Protein AF-A0A7Z3CA97-F1 (afdb_monomer)

Structure (mmCIF, N/CA/C/O backbone):
data_AF-A0A7Z3CA97-F1
#
_entry.id   AF-A0A7Z3CA97-F1
#
loop_
_atom_site.group_PDB
_atom_site.id
_atom_site.type_symbol
_atom_site.label_atom_id
_atom_site.label_alt_id
_atom_site.label_comp_id
_atom_site.label_asym_id
_atom_site.label_entity_id
_atom_site.label_seq_id
_atom_site.pdbx_PDB_ins_code
_atom_site.Cartn_x
_atom_site.Cartn_y
_atom_site.Cartn_z
_atom_site.occupancy
_atom_site.B_iso_or_equiv
_atom_site.auth_seq_id
_atom_site.auth_comp_id
_atom_site.auth_asym_id
_atom_site.auth_atom_id
_atom_site.pdbx_PDB_model_num
ATOM 1 N N . MET A 1 1 ? -41.598 -101.168 12.557 1.00 36.34 1 MET A N 1
ATOM 2 C CA . MET A 1 1 ? -41.282 -101.176 14.001 1.00 36.34 1 MET A CA 1
ATOM 3 C C . MET A 1 1 ? -41.550 -99.768 14.527 1.00 36.34 1 MET A C 1
ATOM 5 O O . MET A 1 1 ? -41.174 -98.817 13.862 1.00 36.34 1 MET A O 1
ATOM 9 N N . TYR A 1 2 ? -42.323 -99.670 15.605 1.00 31.28 2 TYR A N 1
ATOM 10 C CA . TYR A 1 2 ? -42.942 -98.473 16.202 1.00 31.28 2 TYR A CA 1
ATOM 11 C C . TYR A 1 2 ? -41.956 -97.391 16.703 1.00 31.28 2 TYR A C 1
ATOM 13 O O . TYR A 1 2 ? -41.008 -97.765 17.390 1.00 31.28 2 TYR A O 1
ATOM 21 N N . LYS A 1 3 ? -42.250 -96.094 16.463 1.00 34.25 3 LYS A N 1
ATOM 22 C CA . LYS A 1 3 ? -42.501 -95.008 17.462 1.00 34.25 3 LYS A CA 1
ATOM 23 C C . LYS A 1 3 ? -42.370 -93.584 16.863 1.00 34.25 3 LYS A C 1
ATOM 25 O O . LYS A 1 3 ? -41.306 -93.243 16.366 1.00 34.25 3 LYS A O 1
ATOM 30 N N . ASP A 1 4 ? -43.477 -92.822 16.905 1.00 37.41 4 ASP A N 1
ATOM 31 C CA . ASP A 1 4 ? -43.699 -91.502 17.560 1.00 37.41 4 ASP A CA 1
ATOM 32 C C . ASP A 1 4 ? -42.547 -90.461 17.616 1.00 37.41 4 ASP A C 1
ATOM 34 O O . ASP A 1 4 ? -41.424 -90.833 17.919 1.00 37.41 4 ASP A O 1
ATOM 38 N N . ILE A 1 5 ? -42.694 -89.124 17.550 1.00 39.66 5 ILE A N 1
ATOM 39 C CA . ILE A 1 5 ? -43.714 -88.110 17.183 1.00 39.66 5 ILE A CA 1
ATOM 40 C C . ILE A 1 5 ? -43.055 -86.725 17.499 1.00 39.66 5 ILE A C 1
ATOM 42 O O . ILE A 1 5 ? -42.377 -86.607 18.514 1.00 39.66 5 ILE A O 1
ATOM 46 N N . GLN A 1 6 ? -43.325 -85.699 16.670 1.00 35.97 6 GLN A N 1
ATOM 47 C CA . GLN A 1 6 ? -43.455 -84.240 16.961 1.00 35.97 6 GLN A CA 1
ATOM 48 C C . GLN A 1 6 ? -42.278 -83.228 17.109 1.00 35.97 6 GLN A C 1
ATOM 50 O O . GLN A 1 6 ? -41.386 -83.400 17.929 1.00 35.97 6 GLN A O 1
ATOM 55 N N . LEU A 1 7 ? -42.493 -82.095 16.386 1.00 33.06 7 LEU A N 1
ATOM 56 C CA . LEU A 1 7 ? -42.258 -80.639 16.649 1.00 33.06 7 LEU A CA 1
ATOM 57 C C . LEU A 1 7 ? -40.828 -80.152 17.004 1.00 33.06 7 LEU A C 1
ATOM 59 O O . LEU A 1 7 ? -40.136 -80.790 17.773 1.00 33.06 7 LEU A O 1
ATOM 63 N N . SER A 1 8 ? -40.282 -79.002 16.576 1.00 31.45 8 SER A N 1
ATOM 64 C CA . SER A 1 8 ? -40.743 -77.780 15.887 1.00 31.45 8 SER A CA 1
ATOM 65 C C . SER A 1 8 ? -39.510 -76.910 15.509 1.00 31.45 8 SER A C 1
ATOM 67 O O . SER A 1 8 ? -38.634 -76.758 16.351 1.00 31.45 8 SER A O 1
ATOM 69 N N . VAL A 1 9 ? -39.455 -76.392 14.264 1.00 38.00 9 VAL A N 1
ATOM 70 C CA . VAL A 1 9 ? -39.160 -75.007 13.751 1.00 38.00 9 VAL A CA 1
ATOM 71 C C . VAL A 1 9 ? -38.355 -74.030 14.667 1.00 38.00 9 VAL A C 1
ATOM 73 O O . VAL A 1 9 ? -38.630 -74.063 15.862 1.00 38.00 9 VAL A O 1
ATOM 76 N N . PRO A 1 10 ? -37.505 -73.059 14.195 1.00 46.19 10 PRO A N 1
ATOM 77 C CA . PRO A 1 10 ? -37.405 -72.463 12.839 1.00 46.19 10 PRO A CA 1
ATOM 78 C C . PRO A 1 10 ? -36.001 -72.112 12.256 1.00 46.19 10 PRO A C 1
ATOM 80 O O . PRO A 1 10 ? -35.008 -72.037 12.963 1.00 46.19 10 PRO A O 1
ATOM 83 N N . GLN A 1 11 ? -36.032 -71.807 10.942 1.00 40.06 11 GLN A N 1
ATOM 84 C CA . GLN A 1 11 ? -35.487 -70.636 10.197 1.00 40.06 11 GLN A CA 1
ATOM 85 C C . GLN A 1 11 ? -34.063 -70.109 10.477 1.00 40.06 11 GLN A C 1
ATOM 87 O O . GLN A 1 11 ? -33.634 -69.967 11.605 1.00 40.06 11 GLN A O 1
ATOM 92 N N . SER A 1 12 ? -33.305 -69.631 9.491 1.00 39.81 12 SER A N 1
ATOM 93 C CA . SER A 1 12 ? -33.552 -69.449 8.057 1.00 39.81 12 SER A CA 1
ATOM 94 C C . SER A 1 12 ? -32.236 -69.134 7.357 1.00 39.81 12 SER A C 1
ATOM 96 O O . SER A 1 12 ? -31.353 -68.486 7.909 1.00 39.81 12 SER A O 1
ATOM 98 N N . CYS A 1 13 ? -32.200 -69.590 6.110 1.00 37.75 13 CYS A N 1
ATOM 99 C CA . CYS A 1 13 ? -31.233 -69.388 5.048 1.00 37.75 13 CYS A CA 1
ATOM 100 C C . CYS A 1 13 ? -30.528 -68.024 4.996 1.00 37.75 13 CYS A C 1
ATOM 102 O O . CYS A 1 13 ? -31.154 -66.967 4.979 1.00 37.75 13 CYS A O 1
ATOM 104 N N . PHE A 1 14 ? -29.211 -68.110 4.813 1.00 40.84 14 PHE A N 1
ATOM 105 C CA . PHE A 1 14 ? -28.361 -67.085 4.226 1.00 40.84 14 PHE A CA 1
ATOM 106 C C . PHE A 1 14 ? -28.814 -66.773 2.793 1.00 40.84 14 PHE A C 1
ATOM 108 O O . PHE A 1 14 ? -28.768 -67.638 1.919 1.00 40.84 14 PHE A O 1
ATOM 115 N N . THR A 1 15 ? -29.174 -65.519 2.537 1.00 41.62 15 THR A N 1
ATOM 116 C CA . THR A 1 15 ? -29.259 -64.945 1.189 1.00 41.62 15 THR A CA 1
ATOM 117 C C . THR A 1 15 ? -28.485 -63.639 1.142 1.00 41.62 15 THR A C 1
ATOM 119 O O . THR A 1 15 ? -28.477 -62.855 2.087 1.00 41.62 15 THR A O 1
ATOM 122 N N . TRP A 1 16 ? -27.796 -63.470 0.022 1.00 38.88 16 TRP A N 1
ATOM 123 C CA . TRP A 1 16 ? -26.820 -62.440 -0.280 1.00 38.88 16 TRP A CA 1
ATOM 124 C C . TRP A 1 16 ? -27.457 -61.047 -0.329 1.00 38.88 16 TRP A C 1
ATOM 126 O O . TRP A 1 16 ? -28.501 -60.870 -0.953 1.00 38.88 16 TRP A O 1
ATOM 136 N N . VAL A 1 17 ? -26.803 -60.054 0.278 1.00 41.28 17 VAL A N 1
ATOM 137 C CA . VAL A 1 17 ? -27.188 -58.642 0.166 1.00 41.28 17 VAL A CA 1
ATOM 138 C C . VAL A 1 17 ? -26.254 -57.959 -0.827 1.00 41.28 17 VAL A C 1
ATOM 140 O O . VAL A 1 17 ? -25.050 -57.845 -0.603 1.00 41.28 17 VAL A O 1
ATOM 143 N N . PHE A 1 18 ? -26.846 -57.546 -1.946 1.00 41.97 18 PHE A N 1
ATOM 144 C CA . PHE A 1 18 ? -26.267 -56.659 -2.945 1.00 41.97 18 PHE A CA 1
ATOM 145 C C . PHE A 1 18 ? -26.045 -55.248 -2.379 1.00 41.97 18 PHE A C 1
ATOM 147 O O . PHE A 1 18 ? -26.740 -54.795 -1.472 1.00 41.97 18 PHE A O 1
ATOM 154 N N . ALA A 1 19 ? -25.044 -54.585 -2.950 1.00 42.09 19 ALA A N 1
ATOM 155 C CA . ALA A 1 19 ? -24.451 -53.323 -2.542 1.00 42.09 19 ALA A CA 1
ATOM 156 C C . ALA A 1 19 ? -25.448 -52.180 -2.267 1.00 42.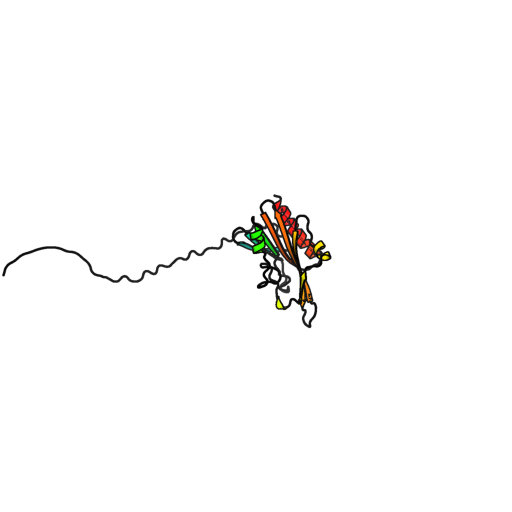09 19 ALA A C 1
ATOM 158 O O . ALA A 1 19 ? -26.223 -51.782 -3.133 1.00 42.09 19 ALA A O 1
ATOM 159 N N . PHE A 1 20 ? -25.321 -51.577 -1.083 1.00 39.50 20 PHE A N 1
ATOM 160 C CA . PHE A 1 20 ? -25.780 -50.218 -0.812 1.00 39.50 20 PHE A CA 1
ATOM 161 C C . PHE A 1 20 ? -24.679 -49.240 -1.245 1.00 39.50 20 PHE A C 1
ATOM 163 O O . PHE A 1 20 ? -23.667 -49.091 -0.563 1.00 39.50 20 PHE A O 1
ATOM 170 N N . CYS A 1 21 ? -24.873 -48.550 -2.370 1.00 40.22 21 CYS A N 1
ATOM 171 C CA . CYS A 1 21 ? -24.157 -47.307 -2.647 1.00 40.22 21 CYS A CA 1
ATOM 172 C C . CYS A 1 21 ? -24.710 -46.221 -1.718 1.00 40.22 21 CYS A C 1
ATOM 174 O O . CYS A 1 21 ? -25.664 -45.523 -2.058 1.00 40.22 21 CYS A O 1
ATOM 176 N N . THR A 1 22 ? -24.121 -46.071 -0.534 1.00 49.41 22 THR A N 1
ATOM 177 C CA . THR A 1 22 ? -24.267 -44.844 0.249 1.00 49.41 22 THR A CA 1
ATOM 178 C C . THR A 1 22 ? -23.538 -43.735 -0.497 1.00 49.41 22 THR A C 1
ATOM 180 O O . THR A 1 22 ? -22.316 -43.616 -0.414 1.00 49.41 22 THR A O 1
ATOM 183 N N . ALA A 1 23 ? -24.288 -42.943 -1.262 1.00 43.41 23 ALA A N 1
ATOM 184 C CA . ALA A 1 23 ? -23.837 -41.637 -1.705 1.00 43.41 23 ALA A CA 1
ATOM 185 C C . ALA A 1 23 ? -23.571 -40.800 -0.446 1.00 43.41 23 ALA A C 1
ATOM 187 O O . ALA A 1 23 ? -24.495 -40.307 0.200 1.00 43.41 23 ALA A O 1
ATOM 188 N N . LEU A 1 24 ? -22.298 -40.709 -0.061 1.00 42.59 24 LEU A N 1
ATOM 189 C CA . LEU A 1 24 ? -21.815 -39.700 0.867 1.00 42.59 24 LEU A CA 1
ATOM 190 C C . LEU A 1 24 ? -22.038 -38.354 0.179 1.00 42.59 24 LEU A C 1
ATOM 192 O O . LEU A 1 24 ? -21.249 -37.927 -0.661 1.00 42.59 24 LEU A O 1
ATOM 196 N N . LEU A 1 25 ? -23.169 -37.727 0.492 1.00 42.75 25 LEU A N 1
ATOM 197 C CA . LEU A 1 25 ? -23.396 -36.313 0.251 1.00 42.75 25 LEU A CA 1
ATOM 198 C C . LEU A 1 25 ? -22.383 -35.567 1.116 1.00 42.75 25 LEU A C 1
ATOM 200 O O . LEU A 1 25 ? -22.629 -35.290 2.289 1.00 42.75 25 LEU A O 1
ATOM 204 N N . SER A 1 26 ? -21.206 -35.311 0.550 1.00 43.78 26 SER A N 1
ATOM 205 C CA . SER A 1 26 ? -20.277 -34.329 1.088 1.00 43.78 26 SER A CA 1
ATOM 206 C C . SER A 1 26 ? -21.063 -33.031 1.265 1.00 43.78 26 SER A C 1
ATOM 208 O O . SER A 1 26 ? -21.639 -32.559 0.279 1.00 43.78 26 SER A O 1
ATOM 210 N N . PRO A 1 27 ? -21.133 -32.441 2.469 1.00 41.84 27 PRO A N 1
ATOM 211 C CA . PRO A 1 27 ? -21.610 -31.080 2.572 1.00 41.84 27 PRO A CA 1
ATOM 212 C C . PRO A 1 27 ? -20.637 -30.239 1.751 1.00 41.84 27 PRO A C 1
ATOM 214 O O . PRO A 1 27 ? -19.458 -30.116 2.086 1.00 41.84 27 PRO A O 1
ATOM 217 N N . THR A 1 28 ? -21.112 -29.709 0.629 1.00 41.00 28 THR A N 1
ATOM 218 C CA . THR A 1 28 ? -20.481 -28.562 -0.004 1.00 41.00 28 THR A CA 1
ATOM 219 C C . THR A 1 28 ? -20.507 -27.473 1.053 1.00 41.00 28 THR A C 1
ATOM 221 O O . THR A 1 28 ? -21.557 -26.889 1.323 1.00 41.00 28 THR A O 1
ATOM 224 N N . VAL A 1 29 ? -19.372 -27.270 1.721 1.00 40.59 29 VAL A N 1
ATOM 225 C CA . VAL A 1 29 ? -19.117 -26.062 2.494 1.00 40.59 29 VAL A CA 1
ATOM 226 C C . VAL A 1 29 ? -19.176 -24.943 1.468 1.00 40.59 29 VAL A C 1
ATOM 228 O O . VAL A 1 29 ? -18.211 -24.683 0.755 1.00 40.59 29 VAL A O 1
ATOM 231 N N . PHE A 1 30 ? -20.361 -24.360 1.306 1.00 37.94 30 PHE A N 1
ATOM 232 C CA . PHE A 1 30 ? -20.494 -23.077 0.652 1.00 37.94 30 PHE A CA 1
ATOM 233 C C . PHE A 1 30 ? -19.698 -22.120 1.527 1.00 37.94 30 PHE A C 1
ATOM 235 O O . PHE A 1 30 ? -20.088 -21.848 2.662 1.00 37.94 30 PHE A O 1
ATOM 242 N N . ALA A 1 31 ? -18.537 -21.688 1.029 1.00 41.62 31 ALA A N 1
ATOM 243 C CA . ALA A 1 31 ? -17.892 -20.497 1.543 1.00 41.62 31 ALA A CA 1
ATOM 244 C C . ALA A 1 31 ? -18.964 -19.407 1.494 1.00 41.62 31 ALA A C 1
ATOM 246 O O . ALA A 1 31 ? -19.464 -19.073 0.420 1.00 41.62 31 ALA A O 1
ATOM 247 N N . GLN A 1 32 ? -19.424 -18.982 2.668 1.00 39.72 32 GLN A N 1
ATOM 248 C CA . GLN A 1 32 ? -20.413 -17.930 2.781 1.00 39.72 32 GLN A CA 1
ATOM 249 C C . GLN A 1 32 ? -19.759 -16.687 2.192 1.00 39.72 32 GLN A C 1
ATOM 251 O O . GLN A 1 32 ? -18.768 -16.200 2.730 1.00 39.72 32 GLN A O 1
ATOM 256 N N . GLU A 1 33 ? -20.262 -16.256 1.039 1.00 42.97 33 GLU A N 1
ATOM 257 C CA . GLU A 1 33 ? -19.846 -15.033 0.369 1.00 42.97 33 GLU A CA 1
ATOM 258 C C . GLU A 1 33 ? -20.189 -13.889 1.329 1.00 42.97 33 GLU A C 1
ATOM 260 O O . GLU A 1 33 ? -21.335 -13.457 1.444 1.00 42.97 33 GLU A O 1
ATOM 265 N N . SER A 1 34 ? -19.222 -13.505 2.158 1.00 50.66 34 SER A N 1
ATOM 266 C CA . SER A 1 34 ? -19.383 -12.397 3.079 1.00 50.66 34 SER A CA 1
ATOM 267 C C . SER A 1 34 ? -19.380 -11.123 2.255 1.00 50.66 34 SER A C 1
ATOM 269 O O . SER A 1 34 ? -18.410 -10.818 1.566 1.00 50.66 34 SER A O 1
ATOM 271 N N . THR A 1 35 ? -20.476 -10.381 2.301 1.00 53.72 35 THR A N 1
ATOM 272 C CA . THR A 1 35 ? -20.538 -9.026 1.766 1.00 53.72 35 THR A CA 1
ATOM 273 C C . THR A 1 35 ? -19.805 -8.105 2.734 1.00 53.72 35 THR A C 1
ATOM 275 O O . THR A 1 35 ? -20.394 -7.668 3.719 1.00 53.72 35 THR A O 1
ATOM 278 N N . CYS A 1 36 ? -18.520 -7.834 2.487 1.00 61.56 36 CYS A N 1
ATOM 279 C CA . CYS A 1 36 ? -17.844 -6.712 3.137 1.00 61.56 36 CYS A CA 1
ATOM 280 C C . CYS A 1 36 ? -18.545 -5.430 2.670 1.00 61.56 36 CYS A C 1
ATOM 282 O O . CYS A 1 36 ? -18.507 -5.103 1.479 1.00 61.56 36 CYS A O 1
ATOM 284 N N . GLU A 1 37 ? -19.184 -4.698 3.579 1.00 59.81 37 GLU A N 1
ATOM 285 C CA . GLU A 1 37 ? -19.715 -3.372 3.271 1.00 59.81 37 GLU A CA 1
ATOM 286 C C . GLU A 1 37 ? -18.556 -2.368 3.215 1.00 59.81 37 GLU A C 1
ATOM 288 O O . GLU A 1 37 ? -18.165 -1.752 4.203 1.00 59.81 37 GLU A O 1
ATOM 293 N N . PHE A 1 38 ? -17.974 -2.205 2.028 1.00 66.25 38 PHE A N 1
ATOM 294 C CA . PHE A 1 38 ? -17.158 -1.041 1.697 1.00 66.25 38 PHE A CA 1
ATOM 295 C C . PHE A 1 38 ? -17.897 -0.259 0.618 1.00 66.25 38 PHE A C 1
ATOM 297 O O . PHE A 1 38 ? -17.689 -0.459 -0.576 1.00 66.25 38 PHE A O 1
ATOM 304 N N . HIS A 1 39 ? -18.845 0.572 1.051 1.00 56.88 39 HIS A N 1
ATOM 305 C CA . HIS A 1 39 ? -19.680 1.376 0.154 1.00 56.88 39 HIS A CA 1
ATOM 306 C C . HIS A 1 39 ? -18.978 2.638 -0.345 1.00 56.88 39 HIS A C 1
ATOM 308 O O . HIS A 1 39 ? -19.383 3.208 -1.356 1.00 56.88 39 HIS A O 1
ATOM 314 N N . ASP A 1 40 ? -17.883 3.018 0.308 1.00 56.38 40 ASP A N 1
ATOM 315 C CA . ASP A 1 40 ? -17.160 4.262 0.060 1.00 56.38 40 ASP A CA 1
ATOM 316 C C . ASP A 1 40 ? -15.981 4.049 -0.884 1.00 56.38 40 ASP A C 1
ATOM 318 O O . ASP A 1 40 ? -14.826 4.431 -0.683 1.00 56.38 40 ASP A O 1
ATOM 322 N N . VAL A 1 41 ? -16.313 3.352 -1.958 1.00 56.66 41 VAL A N 1
ATOM 323 C CA . VAL A 1 41 ? -15.408 3.099 -3.048 1.00 56.66 41 VAL A CA 1
ATOM 324 C C . VAL A 1 41 ? -15.121 4.439 -3.720 1.00 56.66 41 VAL A C 1
ATOM 326 O O . VAL A 1 41 ? -15.969 4.966 -4.443 1.00 56.66 41 VAL A O 1
ATOM 329 N N . GLN A 1 42 ? -13.927 4.995 -3.489 1.00 60.25 42 GLN A N 1
ATOM 330 C CA . GLN A 1 42 ? -13.399 6.072 -4.326 1.00 60.25 42 GLN A CA 1
ATOM 331 C C . GLN A 1 42 ? -13.676 5.741 -5.794 1.00 60.25 42 GLN A C 1
ATOM 333 O O . GLN A 1 42 ? -13.550 4.586 -6.202 1.00 60.25 42 GLN A O 1
ATOM 338 N N . SER A 1 43 ? -14.015 6.744 -6.606 1.00 62.56 43 SER A N 1
ATOM 339 C CA . SER A 1 43 ? -14.363 6.572 -8.028 1.00 62.56 43 SER A CA 1
ATOM 340 C C . SER A 1 43 ? -13.303 5.830 -8.863 1.00 62.56 43 SER A C 1
ATOM 342 O O . SER A 1 43 ? -13.572 5.448 -10.001 1.00 62.56 43 SER A O 1
ATOM 344 N N . THR A 1 44 ? -12.116 5.618 -8.297 1.00 78.00 44 THR A N 1
ATOM 345 C CA . THR A 1 44 ? -10.924 5.009 -8.880 1.00 78.00 44 THR A CA 1
ATOM 346 C C . THR A 1 44 ? -10.626 3.581 -8.422 1.00 78.00 44 THR A C 1
ATOM 348 O O . THR A 1 44 ? -9.774 2.966 -9.048 1.00 78.00 44 THR A O 1
ATOM 351 N N . LEU A 1 45 ? -11.264 3.040 -7.379 1.00 85.44 45 LEU A N 1
ATOM 352 C CA . LEU A 1 45 ? -11.036 1.669 -6.884 1.00 85.44 45 LEU A CA 1
ATOM 353 C C . LEU A 1 45 ? -12.323 0.853 -6.967 1.00 85.44 45 LEU A C 1
ATOM 355 O O . LEU A 1 45 ? -13.385 1.433 -7.094 1.00 85.44 45 LEU A O 1
ATOM 359 N N . GLU A 1 46 ? -12.283 -0.471 -6.914 1.00 86.06 46 GLU A N 1
ATOM 360 C CA . GLU A 1 46 ? -13.453 -1.342 -6.808 1.00 86.06 46 GLU A CA 1
ATOM 361 C C . GLU A 1 46 ? -13.170 -2.562 -5.950 1.00 86.06 46 GLU A C 1
ATOM 363 O O . GLU A 1 46 ? -12.070 -3.107 -5.983 1.00 86.06 46 GLU A O 1
ATOM 368 N N . VAL A 1 47 ? -14.168 -2.997 -5.180 1.00 88.06 47 VAL A N 1
ATOM 369 C CA . VAL A 1 47 ? -14.064 -4.225 -4.389 1.00 88.06 47 VAL A CA 1
ATOM 370 C C . VAL A 1 47 ? -14.126 -5.412 -5.342 1.00 88.06 47 VAL A C 1
ATOM 372 O O . VAL A 1 47 ? -15.156 -5.648 -5.970 1.00 88.06 47 VAL A O 1
ATOM 375 N N . VAL A 1 48 ? -13.026 -6.159 -5.439 1.00 87.56 48 VAL A N 1
ATOM 376 C CA . VAL A 1 48 ? -12.941 -7.359 -6.289 1.00 87.56 48 VAL A CA 1
ATOM 377 C C . VAL A 1 48 ? -13.101 -8.650 -5.498 1.00 87.56 48 VAL A C 1
ATOM 379 O O . VAL A 1 48 ? -13.546 -9.654 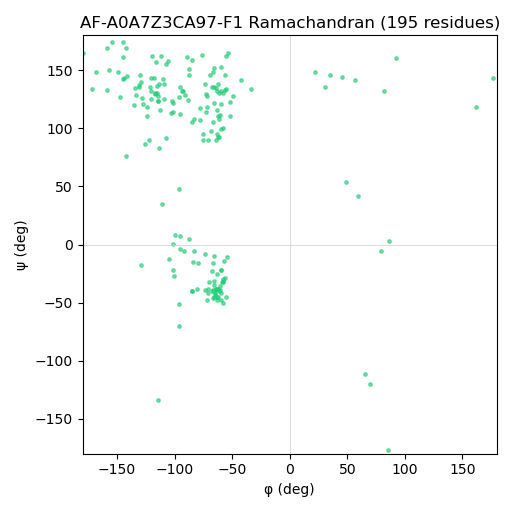-6.046 1.00 87.56 48 VAL A O 1
ATOM 382 N N . SER A 1 49 ? -12.748 -8.647 -4.212 1.00 88.56 49 SER A N 1
ATOM 383 C CA . SER A 1 49 ? -13.030 -9.766 -3.318 1.00 88.56 49 SER A CA 1
ATOM 384 C C . SER A 1 49 ? -13.058 -9.324 -1.862 1.00 88.56 49 SER A C 1
ATOM 386 O O . SER A 1 49 ? -12.327 -8.419 -1.460 1.00 88.56 49 SER A O 1
ATOM 388 N N . CYS A 1 50 ? -13.856 -10.031 -1.076 1.00 88.94 50 CYS A N 1
ATOM 389 C CA . CYS A 1 50 ? -13.941 -9.927 0.370 1.00 88.94 50 CYS A CA 1
ATOM 390 C C . CYS A 1 50 ? -13.800 -11.336 0.939 1.00 88.94 50 CYS A C 1
ATOM 392 O O . CYS A 1 50 ? -14.519 -12.241 0.511 1.00 88.94 50 CYS A O 1
ATOM 394 N N . LEU A 1 51 ? -12.866 -11.531 1.863 1.00 89.56 51 LEU A N 1
ATOM 395 C CA . LEU A 1 51 ? -12.609 -12.823 2.485 1.00 89.56 51 LEU A CA 1
ATOM 396 C C . LEU A 1 51 ? -12.559 -12.653 3.998 1.00 89.56 51 LEU A C 1
ATOM 398 O O . LEU A 1 51 ? -11.901 -11.746 4.494 1.00 89.56 51 LEU A O 1
ATOM 402 N N . ASN A 1 52 ? -13.213 -13.557 4.720 1.00 88.81 52 ASN A N 1
ATOM 403 C CA . ASN A 1 52 ? -13.049 -13.687 6.161 1.00 88.81 52 ASN A CA 1
ATOM 404 C C . ASN A 1 52 ? -12.172 -14.903 6.454 1.00 88.81 52 ASN A C 1
ATOM 406 O O . ASN A 1 52 ? -12.570 -16.045 6.212 1.00 88.81 52 ASN A O 1
ATOM 410 N N . GLU A 1 53 ? -10.981 -14.659 6.985 1.00 84.38 53 GLU A N 1
ATOM 411 C CA . GLU A 1 53 ? -10.064 -15.690 7.457 1.00 84.38 53 GLU A CA 1
ATOM 412 C C . GLU A 1 53 ? -10.041 -15.678 8.988 1.00 84.38 53 GLU A C 1
ATOM 414 O O . GLU A 1 53 ? -9.289 -14.948 9.634 1.00 84.38 53 GLU A O 1
ATOM 419 N N . GLY A 1 54 ? -10.914 -16.490 9.588 1.00 85.75 54 GLY A N 1
ATOM 420 C CA . GLY A 1 54 ? -11.110 -16.488 11.036 1.00 85.75 54 GLY A CA 1
ATOM 421 C C . GLY A 1 54 ? -11.792 -15.199 11.497 1.00 85.75 54 GLY A C 1
ATOM 422 O O . GLY A 1 54 ? -12.917 -14.927 11.086 1.00 85.75 54 GLY A O 1
ATOM 423 N N . ALA A 1 55 ? -11.123 -14.435 12.363 1.00 87.75 55 ALA A N 1
ATOM 424 C CA . ALA A 1 55 ? -11.596 -13.141 12.865 1.00 87.75 55 ALA A CA 1
ATOM 425 C C . ALA A 1 55 ? -11.041 -11.940 12.073 1.00 87.75 55 ALA A C 1
ATOM 427 O O . ALA A 1 55 ? -11.221 -10.796 12.494 1.00 87.75 55 ALA A O 1
ATOM 428 N N . VAL A 1 56 ? -10.344 -12.201 10.961 1.00 92.25 56 VAL A N 1
ATOM 429 C CA . VAL A 1 56 ? -9.731 -11.178 10.113 1.00 92.25 56 VAL A CA 1
ATOM 430 C C . VAL A 1 56 ? -10.494 -11.070 8.797 1.00 92.25 56 VAL A C 1
ATOM 432 O O . VAL A 1 56 ? -10.647 -12.051 8.070 1.00 92.25 56 VAL A O 1
ATOM 435 N N . GLU A 1 57 ? -10.931 -9.859 8.485 1.00 92.94 57 GLU A N 1
ATOM 436 C CA . GLU A 1 57 ? -11.547 -9.489 7.216 1.00 92.94 57 GLU A CA 1
ATOM 437 C C . GLU A 1 57 ? -10.464 -8.959 6.266 1.00 92.94 57 GLU A C 1
ATOM 439 O O . GLU A 1 57 ? -9.643 -8.120 6.643 1.00 92.94 57 GLU A O 1
ATOM 444 N N . VAL A 1 58 ? -10.448 -9.441 5.024 1.00 93.50 58 VAL A N 1
ATOM 445 C CA . VAL A 1 58 ? -9.523 -9.023 3.967 1.00 93.50 58 VAL A CA 1
ATOM 446 C C . VAL A 1 58 ? -10.329 -8.549 2.765 1.00 93.50 58 VAL A C 1
ATOM 448 O O . VAL A 1 58 ? -10.940 -9.341 2.043 1.00 93.50 58 VAL A O 1
ATOM 451 N N . LEU A 1 59 ? -10.288 -7.245 2.514 1.00 92.88 59 LEU A N 1
ATOM 452 C CA . LEU A 1 59 ? -10.833 -6.627 1.316 1.00 92.88 59 LEU A CA 1
ATOM 453 C C . LEU A 1 59 ? -9.715 -6.442 0.306 1.00 92.88 59 LEU A C 1
ATOM 455 O O . LEU A 1 59 ? -8.697 -5.808 0.588 1.00 92.88 59 LEU A O 1
ATOM 459 N N . LYS A 1 60 ? -9.939 -6.943 -0.902 1.00 93.25 60 LYS A N 1
ATOM 460 C CA . LYS A 1 60 ? -9.100 -6.665 -2.058 1.00 93.25 60 LYS A CA 1
ATOM 461 C C . LYS A 1 60 ? -9.803 -5.643 -2.935 1.00 93.25 60 LYS A C 1
ATOM 463 O O . LYS A 1 60 ? -10.924 -5.870 -3.398 1.00 93.25 60 LYS A O 1
ATOM 468 N N . LEU A 1 61 ? -9.107 -4.548 -3.186 1.00 91.00 61 LEU A N 1
ATOM 469 C CA . LEU A 1 61 ? -9.505 -3.483 -4.083 1.00 91.00 61 LEU A CA 1
ATOM 470 C C . LEU A 1 61 ? -8.622 -3.521 -5.329 1.00 91.00 61 LEU A C 1
ATOM 472 O O . LEU A 1 61 ? -7.408 -3.701 -5.232 1.00 91.00 61 LEU A O 1
ATOM 476 N N . SER A 1 62 ? -9.211 -3.329 -6.497 1.00 88.94 62 SER A N 1
ATOM 477 C CA . SER A 1 62 ? -8.468 -3.077 -7.736 1.00 88.94 62 SER A CA 1
ATOM 478 C C . SER A 1 62 ? -8.797 -1.680 -8.249 1.00 88.94 62 SER A C 1
ATOM 480 O O . SER A 1 62 ? -9.842 -1.151 -7.877 1.00 88.94 62 SER A O 1
ATOM 482 N N . PRO A 1 63 ? -7.941 -1.050 -9.066 1.00 86.69 63 PRO A N 1
ATOM 483 C CA . PRO A 1 63 ? -8.311 0.180 -9.761 1.00 86.69 63 PRO A CA 1
ATOM 484 C C . PRO A 1 63 ? -9.615 0.017 -10.575 1.00 86.69 63 PRO A C 1
ATOM 486 O O . PRO A 1 63 ? -10.103 -1.089 -10.771 1.00 86.69 63 PRO A O 1
ATOM 489 N N . ARG A 1 64 ? -10.255 1.105 -11.008 1.00 81.19 64 ARG A N 1
ATOM 490 C CA . ARG A 1 64 ? -11.422 1.089 -11.915 1.00 81.19 64 ARG A CA 1
ATOM 491 C C . ARG A 1 64 ? -11.016 1.540 -13.310 1.00 81.19 64 ARG A C 1
ATOM 493 O O . ARG A 1 64 ? -10.099 2.333 -13.470 1.00 81.19 64 ARG A O 1
ATOM 500 N N . ASN A 1 65 ? -11.815 1.144 -14.305 1.00 67.19 65 ASN A N 1
ATOM 501 C CA . ASN A 1 65 ? -11.763 1.674 -15.676 1.00 67.19 65 ASN A CA 1
ATOM 502 C C . ASN A 1 65 ? -10.413 1.488 -16.391 1.00 67.19 65 ASN A C 1
ATOM 504 O O . ASN A 1 65 ? -9.962 2.371 -17.116 1.00 67.19 65 ASN A O 1
ATOM 508 N N . HIS A 1 66 ? -9.808 0.315 -16.229 1.00 64.62 66 HIS A N 1
ATOM 509 C CA . HIS A 1 66 ? -8.547 -0.045 -16.872 1.00 64.62 66 HIS A CA 1
ATOM 510 C C . HIS A 1 66 ? -8.702 -0.127 -18.401 1.00 64.62 66 HIS A C 1
ATOM 512 O O . HIS A 1 66 ? -9.489 -0.945 -18.903 1.00 64.62 66 HIS A O 1
ATOM 518 N N . PRO A 1 67 ? -7.937 0.651 -19.176 1.00 60.00 67 PRO A N 1
ATOM 519 C CA . PRO A 1 67 ? -7.765 0.415 -20.597 1.00 60.00 67 PRO A CA 1
ATOM 520 C C . PRO A 1 67 ? -7.149 -0.969 -20.852 1.00 60.00 67 PRO A C 1
ATOM 522 O O . PRO A 1 67 ? -6.382 -1.501 -20.052 1.00 60.00 67 PRO A O 1
ATOM 525 N N . ALA A 1 68 ? -7.421 -1.556 -22.018 1.00 60.06 68 ALA A N 1
ATOM 526 C CA . ALA A 1 68 ? -6.907 -2.884 -22.372 1.00 60.06 68 ALA A CA 1
ATOM 527 C C . ALA A 1 68 ? -5.370 -2.963 -22.535 1.00 60.06 68 ALA A C 1
ATOM 529 O O . ALA A 1 68 ? -4.842 -4.060 -22.688 1.00 60.06 68 ALA A O 1
ATOM 530 N N . TYR A 1 69 ? -4.669 -1.825 -22.542 1.00 58.16 69 TYR A N 1
ATOM 531 C CA . TYR A 1 69 ? -3.224 -1.721 -22.779 1.00 58.16 69 TYR A CA 1
ATOM 532 C C . TYR A 1 69 ? -2.385 -1.537 -21.504 1.00 58.16 69 TYR A C 1
ATOM 534 O O . TYR A 1 69 ? -1.170 -1.389 -21.608 1.00 58.16 69 TYR A O 1
ATOM 542 N N . GLU A 1 70 ? -3.012 -1.504 -20.327 1.00 69.12 70 GLU A N 1
ATOM 543 C CA . GLU A 1 70 ? -2.305 -1.375 -19.050 1.00 69.12 70 GLU A CA 1
ATOM 544 C C . GLU A 1 70 ? -1.492 -2.625 -18.706 1.00 69.12 70 GLU A C 1
ATOM 546 O O . GLU A 1 70 ? -1.877 -3.757 -19.017 1.00 69.12 70 GLU A O 1
ATOM 551 N N . SER A 1 71 ? -0.353 -2.398 -18.059 1.00 77.75 71 SER A N 1
ATOM 552 C CA . SER A 1 71 ? 0.535 -3.453 -17.588 1.00 77.75 71 SER A CA 1
ATOM 553 C C . SER A 1 71 ? -0.018 -4.119 -16.323 1.00 77.75 71 SER A C 1
ATOM 555 O O . SER A 1 71 ? -0.867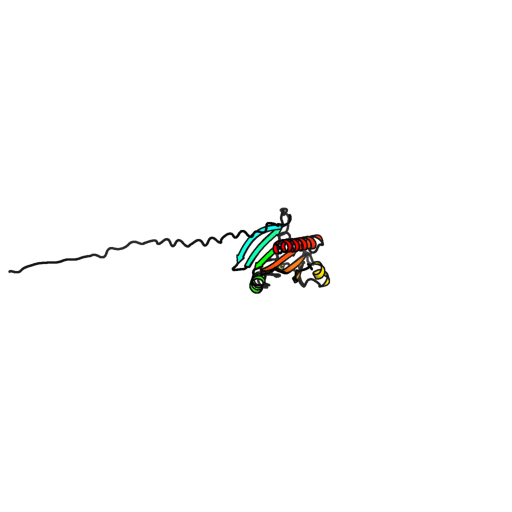 -3.569 -15.624 1.00 77.75 71 SER A O 1
ATOM 557 N N . ASP A 1 72 ? 0.496 -5.302 -15.974 1.00 83.38 72 ASP A N 1
ATOM 558 C CA . ASP A 1 72 ? 0.141 -5.967 -14.709 1.00 83.38 72 ASP A CA 1
ATOM 559 C C . ASP A 1 72 ? 0.489 -5.115 -13.476 1.00 83.38 72 ASP A C 1
ATOM 561 O O . ASP A 1 72 ? -0.094 -5.293 -12.408 1.00 83.38 72 ASP A O 1
ATOM 565 N N . ILE A 1 73 ? 1.427 -4.177 -13.631 1.00 84.44 73 ILE A N 1
ATOM 566 C CA . ILE A 1 73 ? 1.828 -3.228 -12.595 1.00 84.44 73 ILE A CA 1
ATOM 567 C C . ILE A 1 73 ? 0.728 -2.191 -12.345 1.00 84.44 73 ILE A C 1
ATOM 569 O O . ILE A 1 73 ? 0.410 -1.912 -11.193 1.00 84.44 73 ILE A O 1
ATOM 573 N N . ASP A 1 74 ? 0.096 -1.680 -13.403 1.00 82.25 74 ASP A N 1
ATOM 574 C CA . ASP A 1 74 ? -1.001 -0.705 -13.298 1.00 82.25 74 ASP A CA 1
ATOM 575 C C . ASP A 1 74 ? -2.258 -1.321 -12.648 1.00 82.25 74 ASP A C 1
ATOM 577 O O . ASP A 1 74 ? -3.148 -0.620 -12.175 1.00 82.25 74 ASP A O 1
ATOM 581 N N . ARG A 1 75 ? -2.315 -2.658 -12.587 1.00 86.06 75 ARG A N 1
ATOM 582 C CA . ARG A 1 75 ? -3.412 -3.456 -12.018 1.00 86.06 75 ARG A CA 1
ATOM 583 C C . ARG A 1 75 ? -3.139 -3.963 -10.604 1.00 86.06 75 ARG A C 1
ATOM 585 O O . ARG A 1 75 ? -3.892 -4.802 -10.090 1.00 86.06 75 ARG A O 1
ATOM 592 N N . LEU A 1 76 ? -2.057 -3.504 -9.975 1.00 90.81 76 LEU A N 1
ATOM 593 C CA . LEU A 1 76 ? -1.733 -3.884 -8.607 1.00 90.81 76 LEU A CA 1
ATOM 594 C C . LEU A 1 76 ? -2.895 -3.541 -7.672 1.00 90.81 76 LEU A C 1
ATOM 596 O O . LEU A 1 76 ? -3.508 -2.480 -7.734 1.00 90.81 76 LEU A O 1
ATOM 600 N N . SER A 1 77 ? -3.239 -4.508 -6.827 1.00 92.62 77 SER A N 1
ATOM 601 C CA . SER A 1 77 ? -4.376 -4.386 -5.920 1.00 92.62 77 SER A CA 1
ATOM 602 C C . SER A 1 77 ? -3.968 -3.713 -4.615 1.00 92.62 77 SER A C 1
ATOM 604 O O . SER A 1 77 ? -2.877 -3.953 -4.094 1.00 92.62 77 SER A O 1
ATOM 606 N N . THR A 1 78 ? -4.894 -2.944 -4.058 1.00 94.12 78 THR A N 1
ATOM 607 C CA . THR A 1 78 ? -4.818 -2.420 -2.695 1.00 94.12 78 THR A CA 1
ATOM 608 C C . THR A 1 78 ? -5.586 -3.356 -1.777 1.00 94.12 78 THR A C 1
ATOM 610 O 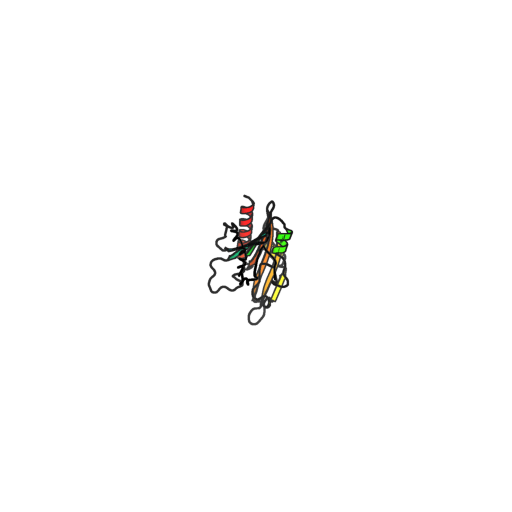O . THR A 1 78 ? -6.690 -3.784 -2.104 1.00 94.12 78 THR A O 1
ATOM 613 N N . PHE A 1 79 ? -5.026 -3.681 -0.620 1.00 94.56 79 PHE A N 1
ATOM 614 C CA . PHE A 1 79 ? -5.691 -4.520 0.369 1.00 94.56 79 PHE A CA 1
ATOM 615 C C . PHE A 1 79 ? -5.996 -3.717 1.623 1.00 94.56 79 PHE A C 1
ATOM 617 O O . PHE A 1 79 ? -5.151 -2.954 2.092 1.00 94.56 79 PHE A O 1
ATOM 624 N N . ILE A 1 80 ? -7.189 -3.926 2.170 1.00 94.38 80 ILE A N 1
ATOM 625 C CA . ILE A 1 80 ? -7.588 -3.459 3.496 1.00 94.38 80 ILE A CA 1
ATOM 626 C C . ILE A 1 80 ? -7.816 -4.703 4.345 1.00 94.38 80 ILE A C 1
ATOM 628 O O . ILE A 1 80 ? -8.611 -5.565 3.983 1.00 94.38 80 ILE A O 1
ATOM 632 N N . VAL A 1 81 ? -7.114 -4.800 5.464 1.00 94.62 81 VAL A N 1
ATOM 633 C CA . VAL A 1 81 ? -7.212 -5.910 6.411 1.00 94.62 81 VAL A CA 1
ATOM 634 C C . VAL A 1 81 ? -7.723 -5.369 7.733 1.00 94.62 81 VAL A C 1
ATOM 636 O O . VAL A 1 81 ? -7.182 -4.382 8.231 1.00 94.62 81 VAL A O 1
ATOM 639 N N . ARG A 1 82 ? -8.753 -5.995 8.298 1.00 93.94 82 ARG A N 1
ATOM 640 C CA . ARG A 1 82 ? -9.394 -5.568 9.546 1.00 93.94 82 ARG A CA 1
ATOM 641 C C . ARG A 1 82 ? -9.530 -6.729 10.514 1.00 93.94 82 ARG A C 1
ATOM 643 O O . ARG A 1 82 ? -9.755 -7.860 10.098 1.00 93.94 82 ARG A O 1
ATOM 650 N N . GLY A 1 83 ? -9.412 -6.455 11.804 1.00 93.44 83 GLY A N 1
ATOM 651 C CA . GLY A 1 83 ? -9.659 -7.454 12.839 1.00 93.44 83 GLY A CA 1
ATOM 652 C C . GLY A 1 83 ? -9.464 -6.900 14.242 1.00 93.44 83 GLY A C 1
ATOM 653 O O . GLY A 1 83 ? -8.852 -5.853 14.433 1.00 93.44 83 GLY A O 1
ATOM 654 N N . ASN A 1 84 ? -9.966 -7.623 15.239 1.00 93.94 84 ASN A N 1
ATOM 655 C CA . ASN A 1 84 ? -9.888 -7.213 16.648 1.00 93.94 84 ASN A CA 1
ATOM 656 C C . ASN A 1 84 ? -8.560 -7.602 17.327 1.00 93.94 84 ASN A C 1
ATOM 658 O O . ASN A 1 84 ? -8.243 -7.094 18.401 1.00 93.94 84 ASN A O 1
ATOM 662 N N . ASP A 1 85 ? -7.776 -8.500 16.719 1.00 92.75 85 ASP A N 1
ATOM 663 C CA . ASP A 1 85 ? -6.456 -8.910 17.207 1.00 92.75 85 ASP A CA 1
ATOM 664 C C . ASP A 1 85 ? -5.358 -8.427 16.250 1.00 92.75 85 ASP A C 1
ATOM 666 O O . ASP A 1 85 ? -5.261 -8.853 15.096 1.00 92.75 85 ASP A O 1
ATOM 670 N N . LEU A 1 86 ? -4.495 -7.542 16.751 1.00 90.50 86 LEU A N 1
ATOM 671 C CA . LEU A 1 86 ? -3.402 -6.964 15.975 1.00 90.50 86 LEU A CA 1
ATOM 672 C C . LEU A 1 86 ? -2.410 -8.013 15.454 1.00 90.50 86 LEU A C 1
ATOM 674 O O . LEU A 1 86 ? -1.859 -7.848 14.365 1.00 90.50 86 LEU A O 1
ATOM 678 N N . ASN A 1 87 ? -2.142 -9.075 16.215 1.00 90.81 87 ASN A N 1
ATOM 679 C CA . ASN A 1 87 ? -1.208 -10.118 15.801 1.00 90.81 87 ASN A CA 1
ATOM 680 C C . ASN A 1 87 ? -1.794 -10.953 14.663 1.00 90.81 87 ASN A C 1
ATOM 682 O O . ASN A 1 87 ? -1.058 -11.307 13.742 1.00 90.81 87 ASN A O 1
ATOM 686 N N . GLU A 1 88 ? -3.096 -11.242 14.695 1.00 92.94 88 GLU A N 1
ATOM 687 C CA . GLU A 1 88 ? -3.772 -11.935 13.594 1.00 92.94 88 GLU A CA 1
ATOM 688 C C . GLU A 1 88 ? -3.786 -11.078 12.322 1.00 92.94 88 GLU A C 1
ATOM 690 O O . GLU A 1 88 ? -3.395 -11.564 11.257 1.00 92.94 88 GLU A O 1
ATOM 695 N N . VAL A 1 89 ? -4.105 -9.784 12.439 1.00 92.88 89 VAL A N 1
ATOM 696 C CA . VAL A 1 89 ? -4.050 -8.824 11.320 1.00 92.88 89 VAL A CA 1
ATOM 697 C C . VAL A 1 89 ? -2.633 -8.730 10.740 1.00 92.88 89 VAL A C 1
ATOM 699 O O . VAL A 1 89 ? -2.438 -8.848 9.528 1.00 92.88 89 VAL A O 1
ATOM 702 N N . LYS A 1 90 ? -1.606 -8.590 11.588 1.00 89.81 90 LYS A N 1
ATOM 703 C CA . LYS A 1 90 ? -0.199 -8.540 11.147 1.00 89.81 90 LYS A CA 1
ATOM 704 C C . LYS A 1 90 ? 0.263 -9.833 10.498 1.00 89.81 90 LYS A C 1
ATOM 706 O O . LYS A 1 90 ? 1.016 -9.785 9.529 1.00 89.81 90 LYS A O 1
ATOM 711 N N . LYS A 1 91 ? -0.175 -10.980 11.016 1.00 90.88 91 LYS A N 1
ATOM 712 C CA . LYS A 1 91 ? 0.131 -12.292 10.441 1.00 90.88 91 LYS A CA 1
ATOM 713 C C . LYS A 1 91 ? -0.482 -12.446 9.048 1.00 90.88 91 LYS A C 1
ATOM 715 O O . LYS A 1 91 ? 0.183 -13.011 8.185 1.00 90.88 91 LYS A O 1
ATOM 720 N N . MET A 1 92 ? -1.696 -11.933 8.839 1.00 91.12 92 MET A N 1
ATOM 721 C CA . MET A 1 92 ? -2.366 -11.933 7.535 1.00 91.12 92 MET A CA 1
ATOM 722 C C . MET A 1 92 ? -1.598 -11.111 6.500 1.00 91.12 92 MET A C 1
ATOM 724 O O . MET A 1 92 ? -1.393 -11.551 5.373 1.00 91.12 92 MET A O 1
ATOM 728 N N . VAL A 1 93 ? -1.147 -9.917 6.898 1.00 91.06 93 VAL A N 1
ATOM 729 C CA . VAL A 1 93 ? -0.412 -9.016 6.003 1.00 91.06 93 VAL A CA 1
ATOM 730 C C . VAL A 1 93 ? 0.990 -9.543 5.732 1.00 91.06 93 VAL A C 1
ATOM 732 O O . VAL A 1 93 ? 1.359 -9.581 4.569 1.00 91.06 93 VAL A O 1
ATOM 735 N N . GLY A 1 94 ? 1.718 -9.944 6.785 1.00 83.75 94 GLY A N 1
ATOM 736 C CA . GLY A 1 94 ? 2.986 -10.689 6.842 1.00 83.75 94 GLY A CA 1
ATOM 737 C C . GLY A 1 94 ? 4.009 -10.525 5.705 1.00 83.75 94 GLY A C 1
ATOM 738 O O . GLY A 1 94 ? 3.715 -10.652 4.526 1.00 83.75 94 GLY A O 1
ATOM 739 N N . VAL A 1 95 ? 5.293 -10.377 6.032 1.00 68.12 95 VAL A N 1
ATOM 740 C CA . VAL A 1 95 ? 6.350 -10.440 5.003 1.00 68.12 95 VAL A CA 1
ATOM 741 C C . VAL A 1 95 ? 6.532 -11.893 4.542 1.00 68.12 95 VAL A C 1
ATOM 743 O O . VAL A 1 95 ? 6.709 -12.784 5.373 1.00 68.12 95 VAL A O 1
ATOM 746 N N . SER A 1 96 ? 6.520 -12.151 3.229 1.00 56.69 96 SER A N 1
ATOM 747 C CA . SER A 1 96 ? 6.706 -13.499 2.674 1.00 56.69 96 SER A CA 1
ATOM 748 C C . SER A 1 96 ? 7.875 -13.575 1.712 1.00 56.69 96 SER A C 1
ATOM 750 O O . SER A 1 96 ? 7.697 -13.479 0.504 1.00 56.69 96 SER A O 1
ATOM 752 N N . ALA A 1 97 ? 9.066 -13.883 2.224 1.00 54.19 97 ALA A N 1
ATOM 753 C CA . ALA A 1 97 ? 10.265 -14.041 1.395 1.00 54.19 97 ALA A CA 1
ATOM 754 C C . ALA A 1 97 ? 10.142 -15.099 0.270 1.00 54.19 97 ALA A C 1
ATOM 756 O O . ALA A 1 97 ? 10.984 -15.135 -0.620 1.00 54.19 97 ALA A O 1
ATOM 757 N N . LEU A 1 98 ? 9.126 -15.972 0.306 1.00 55.62 98 LEU A N 1
ATOM 758 C CA . LEU A 1 98 ? 8.965 -17.086 -0.633 1.00 55.62 98 LEU A CA 1
ATOM 759 C C . LEU A 1 98 ? 7.937 -16.839 -1.746 1.00 55.62 98 LEU A C 1
ATOM 761 O O . LEU A 1 98 ? 7.994 -17.528 -2.760 1.00 55.62 98 LEU A O 1
ATOM 765 N N . SER A 1 99 ? 6.978 -15.922 -1.565 1.00 55.94 99 SER A N 1
ATOM 766 C CA . SER A 1 99 ? 5.848 -15.774 -2.507 1.00 55.94 99 SER A CA 1
ATOM 767 C C . SER A 1 99 ? 5.595 -14.353 -3.004 1.00 55.94 99 SER A C 1
ATOM 769 O O . SER A 1 99 ? 4.936 -14.186 -4.030 1.00 55.94 99 SER A O 1
ATOM 771 N N . SER A 1 100 ? 6.133 -13.339 -2.324 1.00 66.81 100 SER A N 1
ATOM 772 C CA . SER A 1 100 ? 6.156 -11.965 -2.816 1.00 66.81 100 SER A CA 1
ATOM 773 C C . SER A 1 100 ? 7.253 -11.177 -2.103 1.00 66.81 100 SER A C 1
ATOM 775 O O . SER A 1 100 ? 7.319 -11.214 -0.876 1.00 66.81 100 SER A O 1
ATOM 777 N N . PRO A 1 101 ? 8.080 -10.413 -2.830 1.00 78.81 101 PRO A N 1
ATOM 778 C CA . PRO A 1 101 ? 9.167 -9.646 -2.224 1.00 78.81 101 PRO A CA 1
ATOM 779 C C . PRO A 1 101 ? 8.683 -8.620 -1.186 1.00 78.81 101 PRO A C 1
ATOM 781 O O . PRO A 1 101 ? 9.465 -8.241 -0.319 1.00 78.81 101 PRO A O 1
ATOM 784 N N . TYR A 1 102 ? 7.410 -8.199 -1.231 1.00 89.38 102 TYR A N 1
ATOM 785 C CA . TYR A 1 102 ? 6.860 -7.225 -0.289 1.00 89.38 102 TYR A CA 1
ATOM 786 C C . TYR A 1 102 ? 6.116 -7.855 0.892 1.00 89.38 102 TYR A C 1
ATOM 788 O O . TYR A 1 102 ? 6.596 -7.807 2.025 1.00 89.38 102 TYR A O 1
ATOM 796 N N . ASN A 1 103 ? 4.942 -8.444 0.654 1.00 90.50 103 ASN A N 1
ATOM 797 C CA . ASN A 1 103 ? 4.119 -9.056 1.697 1.00 90.50 103 ASN A CA 1
ATOM 798 C C . ASN A 1 103 ? 3.211 -10.163 1.134 1.00 90.50 103 ASN A C 1
ATOM 800 O O . ASN A 1 103 ? 3.172 -10.374 -0.074 1.00 90.50 103 ASN A O 1
ATOM 804 N N . LEU A 1 104 ? 2.494 -10.894 1.990 1.00 90.81 104 LEU A N 1
ATOM 805 C CA . LEU A 1 104 ? 1.691 -12.061 1.595 1.00 90.81 104 LEU A CA 1
ATOM 806 C C . LEU A 1 104 ? 0.538 -11.733 0.631 1.00 90.81 104 LEU A C 1
ATOM 808 O O . LEU A 1 104 ? 0.106 -12.613 -0.118 1.00 90.81 104 LEU A O 1
ATOM 812 N N . LEU A 1 105 ? 0.043 -10.494 0.646 1.00 91.75 105 LEU A N 1
ATOM 813 C CA . LEU A 1 105 ? -1.156 -10.077 -0.083 1.00 91.75 105 LEU A CA 1
ATOM 814 C C . LEU A 1 105 ? -0.814 -9.447 -1.436 1.00 91.75 105 LEU A C 1
ATOM 816 O O . LEU A 1 105 ? -1.344 -9.852 -2.475 1.00 91.75 105 LEU A O 1
ATOM 820 N N . VAL A 1 106 ? 0.094 -8.472 -1.439 1.00 91.06 106 VAL A N 1
ATOM 821 C CA . VAL A 1 106 ? 0.502 -7.758 -2.647 1.00 91.06 106 VAL A CA 1
ATOM 822 C C . VAL A 1 106 ? 1.568 -8.567 -3.362 1.00 91.06 106 VAL A C 1
ATOM 824 O O . VAL A 1 106 ? 2.710 -8.640 -2.917 1.00 91.06 106 VAL A O 1
ATOM 827 N N . LYS A 1 107 ? 1.201 -9.165 -4.495 1.00 88.69 107 LYS A N 1
ATOM 828 C CA . LYS A 1 107 ? 2.122 -9.905 -5.363 1.00 88.69 107 LYS A CA 1
ATOM 829 C C . LYS A 1 107 ? 2.628 -8.992 -6.465 1.00 88.69 107 LYS A C 1
ATOM 831 O O . LYS A 1 107 ? 1.861 -8.606 -7.342 1.00 88.69 107 LYS A O 1
ATOM 836 N N . LEU A 1 108 ? 3.916 -8.673 -6.416 1.00 89.62 108 LEU A N 1
ATOM 837 C CA . LEU A 1 108 ? 4.560 -7.907 -7.472 1.00 89.62 108 LEU A CA 1
ATOM 838 C C . LEU A 1 108 ? 4.725 -8.769 -8.738 1.00 89.62 108 LEU A C 1
ATOM 840 O O . LEU A 1 108 ? 5.238 -9.890 -8.639 1.00 89.62 108 LEU A O 1
ATOM 844 N N . PRO A 1 109 ? 4.273 -8.294 -9.914 1.00 88.31 109 PRO A N 1
ATOM 845 C CA . PRO A 1 109 ? 4.437 -9.025 -11.165 1.00 88.31 109 PRO A CA 1
ATOM 846 C C . PRO A 1 109 ? 5.917 -9.104 -11.541 1.00 88.31 109 PRO A C 1
ATOM 848 O O . PRO A 1 109 ? 6.675 -8.187 -11.262 1.00 88.31 109 PRO A O 1
ATOM 851 N N . ASN A 1 110 ? 6.332 -10.188 -12.203 1.00 87.44 110 ASN A N 1
ATOM 852 C CA . ASN A 1 110 ? 7.710 -10.367 -12.675 1.00 87.44 110 ASN A CA 1
ATOM 853 C C . ASN A 1 110 ? 8.783 -10.089 -11.596 1.00 87.44 110 ASN A C 1
ATOM 855 O O . ASN A 1 110 ? 9.690 -9.284 -11.799 1.00 87.44 110 ASN A O 1
ATOM 859 N N . ALA A 1 111 ? 8.685 -10.753 -10.441 1.00 87.31 111 ALA A N 1
ATOM 860 C CA . ALA A 1 111 ? 9.607 -10.535 -9.323 1.00 87.31 111 ALA A CA 1
ATOM 861 C C . ALA A 1 111 ? 11.094 -10.747 -9.687 1.00 87.31 111 ALA A C 1
ATOM 863 O O . ALA A 1 111 ? 11.958 -10.098 -9.107 1.00 87.31 111 ALA A O 1
ATOM 864 N N . GLU A 1 112 ? 11.398 -11.610 -10.664 1.00 87.56 112 GLU A N 1
ATOM 865 C CA . GLU A 1 112 ? 12.763 -11.823 -11.176 1.00 87.56 112 GLU A CA 1
ATOM 866 C C . GLU A 1 112 ? 13.326 -10.603 -11.923 1.00 87.56 112 GLU A C 1
ATOM 868 O O . GLU A 1 112 ? 14.539 -10.453 -12.026 1.00 87.56 112 GLU A O 1
ATOM 873 N N . GLY A 1 113 ? 12.457 -9.723 -12.430 1.00 89.56 113 GLY A N 1
ATOM 874 C CA . GLY A 1 113 ? 12.835 -8.481 -13.102 1.00 89.56 113 GLY A CA 1
ATOM 875 C C . GLY A 1 113 ? 13.030 -7.289 -12.165 1.00 89.56 113 GLY A C 1
ATOM 876 O O . GLY A 1 113 ? 13.227 -6.176 -12.654 1.00 89.56 113 GLY A O 1
ATOM 877 N N . ILE A 1 114 ? 12.937 -7.478 -10.845 1.00 92.12 114 ILE A N 1
ATOM 878 C CA . ILE A 1 114 ? 13.187 -6.418 -9.865 1.00 92.12 114 ILE A CA 1
ATOM 879 C C . ILE A 1 114 ? 14.700 -6.229 -9.717 1.00 92.12 114 ILE A C 1
ATOM 881 O O . ILE A 1 114 ? 15.412 -7.125 -9.269 1.00 92.12 114 ILE A O 1
ATOM 885 N N . MET A 1 115 ? 15.180 -5.038 -10.072 1.00 93.38 115 MET A N 1
ATOM 886 C CA . MET A 1 115 ? 16.582 -4.638 -9.957 1.00 93.38 115 MET A CA 1
ATOM 887 C C . MET A 1 115 ? 16.903 -4.105 -8.556 1.00 93.38 115 MET A C 1
ATOM 889 O O . MET A 1 115 ? 17.955 -4.423 -8.003 1.00 93.38 115 MET A O 1
ATOM 893 N N . HIS A 1 116 ? 15.979 -3.329 -7.977 1.00 91.38 116 HIS A N 1
ATOM 894 C CA . HIS A 1 116 ? 16.091 -2.772 -6.628 1.00 91.38 116 HIS A CA 1
ATOM 895 C C . HIS A 1 116 ? 14.827 -3.025 -5.816 1.00 91.38 116 HIS A C 1
ATOM 897 O O . HIS A 1 116 ? 13.712 -2.869 -6.316 1.00 91.38 116 HIS A O 1
ATOM 903 N N . PHE A 1 117 ? 15.024 -3.400 -4.554 1.00 92.88 117 PHE A N 1
ATOM 904 C CA . PHE A 1 117 ? 13.966 -3.595 -3.570 1.00 92.88 117 PHE A CA 1
ATOM 905 C C . PHE A 1 117 ? 14.460 -3.089 -2.215 1.00 92.88 117 PHE A C 1
ATOM 907 O O . PHE A 1 117 ? 14.873 -3.853 -1.340 1.00 92.88 117 PHE A O 1
ATOM 914 N N . ASP A 1 118 ? 14.480 -1.773 -2.070 1.00 94.06 118 ASP A N 1
ATOM 915 C CA . ASP A 1 118 ? 15.154 -1.105 -0.964 1.00 94.06 118 ASP A CA 1
ATOM 916 C C . ASP A 1 118 ? 14.152 -0.450 -0.018 1.00 94.06 118 ASP A C 1
ATOM 918 O O . ASP A 1 118 ? 12.979 -0.255 -0.337 1.00 94.06 118 ASP A O 1
ATOM 922 N N . GLN A 1 119 ? 14.593 -0.122 1.197 1.00 94.75 119 GLN A N 1
ATOM 923 C CA . GLN A 1 119 ? 13.775 0.702 2.084 1.00 94.75 119 GLN A CA 1
ATOM 924 C C . GLN A 1 119 ? 13.581 2.081 1.444 1.00 94.75 119 GLN A C 1
ATOM 926 O O . GLN A 1 119 ? 14.557 2.715 1.038 1.00 94.75 119 GLN A O 1
ATOM 931 N N . LEU A 1 120 ? 12.341 2.573 1.417 1.00 95.88 120 LEU A N 1
ATOM 932 C CA . LEU A 1 120 ? 12.065 3.918 0.928 1.00 95.88 120 LEU A CA 1
ATOM 933 C C . LEU A 1 120 ? 12.841 4.953 1.775 1.00 95.88 120 LEU A C 1
ATOM 935 O O . LEU A 1 120 ? 12.770 4.893 3.009 1.00 95.88 120 LEU A O 1
ATOM 939 N N . PRO A 1 121 ? 13.555 5.918 1.162 1.00 95.75 121 PRO A N 1
ATOM 940 C CA . PRO A 1 121 ? 14.322 6.918 1.902 1.00 95.75 121 PRO A CA 1
ATOM 941 C C . PRO A 1 121 ? 13.470 7.719 2.894 1.00 95.75 121 PRO A C 1
ATOM 943 O O . PRO A 1 121 ? 12.330 8.075 2.601 1.00 95.75 121 PRO A O 1
ATOM 946 N N . GLU A 1 122 ? 14.041 8.100 4.041 1.00 94.69 122 GLU A N 1
ATOM 947 C CA . GLU A 1 122 ? 13.312 8.811 5.111 1.00 94.69 122 GLU A CA 1
ATOM 948 C C . GLU A 1 122 ? 12.680 10.140 4.643 1.00 94.69 122 GLU A C 1
ATOM 950 O O . GLU A 1 122 ? 11.625 10.567 5.111 1.00 94.69 122 GLU A O 1
ATOM 955 N N . SER A 1 123 ? 13.313 10.828 3.692 1.00 93.56 123 SER A N 1
ATOM 956 C CA . SER A 1 123 ? 12.752 12.042 3.090 1.00 93.56 123 SER A CA 1
ATOM 957 C C . SER A 1 123 ? 11.483 11.758 2.280 1.00 93.56 123 SER A C 1
ATOM 959 O O . SER A 1 123 ? 10.565 12.578 2.277 1.00 93.56 123 SER A O 1
ATOM 961 N N . ALA A 1 124 ? 11.412 10.600 1.624 1.00 94.75 124 ALA A N 1
ATOM 962 C CA . ALA A 1 124 ? 10.268 10.152 0.844 1.00 94.75 124 ALA A CA 1
ATOM 963 C C . ALA A 1 124 ? 9.167 9.557 1.739 1.00 94.75 124 ALA A C 1
ATOM 965 O O . ALA A 1 124 ? 7.993 9.862 1.529 1.00 94.75 124 ALA A O 1
ATOM 966 N N . THR A 1 125 ? 9.508 8.817 2.800 1.00 95.75 125 THR A N 1
ATOM 967 C CA . THR A 1 125 ? 8.505 8.284 3.747 1.00 95.75 125 THR A CA 1
ATOM 968 C C . THR A 1 125 ? 7.667 9.390 4.391 1.00 95.75 125 THR A C 1
ATOM 970 O O . THR A 1 125 ? 6.466 9.213 4.591 1.00 95.75 125 THR A O 1
ATOM 973 N N . LYS A 1 126 ? 8.246 10.578 4.617 1.00 96.06 126 LYS A N 1
ATOM 974 C CA . LYS A 1 126 ? 7.520 11.768 5.104 1.00 96.06 126 LYS A CA 1
ATOM 975 C C . LYS A 1 126 ? 6.361 12.183 4.197 1.00 96.06 126 LYS A C 1
ATOM 977 O O . LYS A 1 126 ? 5.372 12.711 4.699 1.00 96.06 126 LYS A O 1
ATOM 982 N N . LYS A 1 127 ? 6.434 11.924 2.887 1.00 96.75 127 LYS A N 1
ATOM 983 C CA . LYS A 1 127 ? 5.322 12.209 1.967 1.00 96.75 127 LYS A CA 1
ATOM 984 C C . LYS A 1 127 ? 4.136 11.267 2.175 1.00 96.75 127 LYS A C 1
ATOM 986 O O . LYS A 1 127 ? 2.997 11.701 2.014 1.00 96.75 127 LYS A O 1
ATOM 991 N N . LEU A 1 128 ? 4.398 10.023 2.579 1.00 96.69 128 LEU A N 1
ATOM 992 C CA . LEU A 1 128 ? 3.389 8.994 2.857 1.00 96.69 128 LEU A CA 1
ATOM 993 C C . LEU A 1 128 ? 2.786 9.092 4.264 1.00 96.69 128 LEU A C 1
ATOM 995 O O . LEU A 1 128 ? 1.868 8.337 4.583 1.00 96.69 128 LEU A O 1
ATOM 999 N N . ALA A 1 129 ? 3.293 9.993 5.110 1.00 94.81 129 ALA A N 1
ATOM 1000 C CA . ALA A 1 129 ? 2.761 10.198 6.448 1.00 94.81 129 ALA A CA 1
ATOM 1001 C C . ALA A 1 129 ? 1.319 10.729 6.391 1.00 94.81 129 ALA A C 1
ATOM 1003 O O . ALA A 1 129 ? 1.011 11.669 5.648 1.00 94.81 129 ALA A O 1
ATOM 1004 N N . MET A 1 130 ? 0.455 10.138 7.215 1.00 94.50 130 MET A N 1
ATOM 1005 C CA . MET A 1 130 ? -0.950 10.506 7.371 1.00 94.50 130 MET A CA 1
ATOM 1006 C C . MET A 1 130 ? -1.274 10.580 8.873 1.00 94.50 130 MET A C 1
ATOM 1008 O O . MET A 1 130 ? -0.938 9.644 9.601 1.00 94.50 130 MET A O 1
ATOM 1012 N N . PRO A 1 131 ? -1.879 11.672 9.382 1.00 93.38 131 PRO A N 1
ATOM 1013 C CA . PRO A 1 131 ? -2.213 11.788 10.800 1.00 93.38 131 PRO A CA 1
ATOM 1014 C C . PRO A 1 131 ? -3.080 10.627 11.295 1.00 93.38 131 PRO A C 1
ATOM 1016 O O . PRO A 1 131 ? -4.052 10.254 10.650 1.00 93.38 131 PRO A O 1
ATOM 1019 N N . GLY A 1 132 ? -2.732 10.061 12.452 1.00 93.50 132 GLY A N 1
ATOM 1020 C CA . GLY A 1 132 ? -3.455 8.929 13.040 1.00 93.50 132 GLY A CA 1
ATOM 1021 C C . GLY A 1 132 ? -3.123 7.560 12.436 1.00 93.50 132 GLY A C 1
ATOM 1022 O O . GLY A 1 132 ? -3.569 6.561 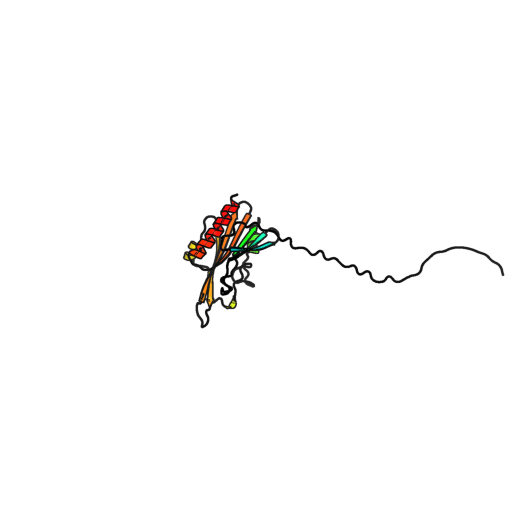12.990 1.00 93.50 132 GLY A O 1
ATOM 1023 N N . TRP A 1 133 ? -2.317 7.505 11.373 1.00 96.38 133 TRP A N 1
ATOM 1024 C CA . TRP A 1 133 ? -1.826 6.271 10.760 1.00 96.38 133 TRP A CA 1
ATOM 1025 C C . TRP A 1 133 ? -0.329 6.094 11.013 1.00 96.38 133 TRP A C 1
ATOM 1027 O O . TRP A 1 133 ? 0.449 7.050 10.972 1.00 96.38 133 TRP A O 1
ATOM 1037 N N . VAL A 1 134 ? 0.088 4.853 11.235 1.00 95.69 134 VAL A N 1
ATOM 1038 C CA . VAL A 1 134 ? 1.491 4.457 11.375 1.00 95.69 134 VAL A CA 1
ATOM 1039 C C . VAL A 1 134 ? 1.953 3.823 10.067 1.00 95.69 134 VAL A C 1
ATOM 1041 O O . VAL A 1 134 ? 1.379 2.836 9.620 1.00 95.69 134 VAL A O 1
ATOM 1044 N N . LEU A 1 135 ? 2.999 4.373 9.446 1.00 95.69 135 LEU A N 1
ATOM 1045 C CA . LEU A 1 135 ? 3.648 3.747 8.291 1.00 95.69 135 LEU A CA 1
ATOM 1046 C C . LEU A 1 135 ? 4.554 2.609 8.785 1.00 95.69 135 LEU A C 1
ATOM 1048 O O . LEU A 1 135 ? 5.600 2.869 9.378 1.00 95.69 135 LEU A O 1
ATOM 1052 N N . MET A 1 136 ? 4.139 1.366 8.555 1.00 93.25 136 MET A N 1
ATOM 1053 C CA . MET A 1 136 ? 4.796 0.161 9.076 1.00 93.25 136 MET A CA 1
ATOM 1054 C C . MET A 1 136 ? 5.948 -0.317 8.197 1.00 93.25 136 MET A C 1
ATOM 1056 O O . MET A 1 136 ? 6.985 -0.732 8.710 1.00 93.25 136 MET A O 1
ATOM 1060 N N . ASP A 1 137 ? 5.770 -0.258 6.879 1.00 93.62 137 ASP A N 1
ATOM 1061 C CA . ASP A 1 137 ? 6.835 -0.525 5.917 1.00 93.62 137 ASP A CA 1
ATOM 1062 C C . ASP A 1 137 ? 6.623 0.297 4.648 1.00 93.62 137 ASP A C 1
ATOM 1064 O O . ASP A 1 137 ? 5.487 0.562 4.245 1.00 93.62 137 ASP A O 1
ATOM 1068 N N . ALA A 1 138 ? 7.725 0.665 4.005 1.00 95.62 138 ALA A N 1
ATOM 1069 C CA . ALA A 1 138 ? 7.724 1.319 2.710 1.00 95.62 138 ALA A CA 1
ATOM 1070 C C . ALA A 1 138 ? 8.958 0.896 1.911 1.00 95.62 138 ALA A C 1
ATOM 1072 O O . ALA A 1 138 ? 10.085 1.022 2.401 1.00 95.62 138 ALA A O 1
ATOM 1073 N N . ARG A 1 139 ? 8.743 0.423 0.685 1.00 95.62 139 ARG A N 1
ATOM 1074 C CA . ARG A 1 139 ? 9.793 -0.066 -0.210 1.00 95.62 139 ARG A CA 1
ATOM 1075 C C . ARG A 1 139 ? 9.805 0.726 -1.500 1.00 95.62 139 ARG A C 1
ATOM 1077 O O . ARG A 1 139 ? 8.742 0.974 -2.064 1.00 95.62 139 ARG A O 1
ATOM 1084 N N . ASP A 1 140 ? 11.001 1.087 -1.935 1.00 95.81 140 ASP A N 1
ATOM 1085 C CA . ASP A 1 140 ? 11.255 1.543 -3.294 1.00 95.81 140 ASP A CA 1
ATOM 1086 C C . ASP A 1 140 ? 11.554 0.319 -4.161 1.00 95.81 140 ASP A C 1
ATOM 1088 O O . ASP A 1 140 ? 12.411 -0.502 -3.813 1.00 95.81 140 ASP A O 1
ATOM 1092 N N . VAL A 1 141 ? 10.799 0.158 -5.243 1.00 94.81 141 VAL A N 1
ATOM 1093 C CA . VAL A 1 141 ? 10.884 -1.004 -6.125 1.00 94.81 141 VAL A CA 1
ATOM 1094 C C . VAL A 1 141 ? 11.148 -0.533 -7.538 1.00 94.81 141 VAL A C 1
ATOM 1096 O O . VAL A 1 141 ? 10.306 0.132 -8.137 1.00 94.81 141 VAL A O 1
ATOM 1099 N N . VAL A 1 142 ? 12.284 -0.938 -8.097 1.00 94.62 142 VAL A N 1
ATOM 1100 C CA . VAL A 1 142 ? 12.682 -0.578 -9.461 1.00 94.62 142 VAL A CA 1
ATOM 1101 C C . VAL A 1 142 ? 12.867 -1.840 -10.283 1.00 94.62 142 VAL A C 1
ATOM 1103 O O . VAL A 1 142 ? 13.640 -2.725 -9.916 1.00 94.62 142 VAL A O 1
ATOM 1106 N N . TYR A 1 143 ? 12.169 -1.914 -11.411 1.00 93.12 143 TYR A N 1
ATOM 1107 C CA . TYR A 1 143 ? 12.306 -2.986 -12.390 1.00 93.12 143 TYR A CA 1
ATOM 1108 C C . TYR A 1 143 ? 13.409 -2.682 -13.392 1.00 93.12 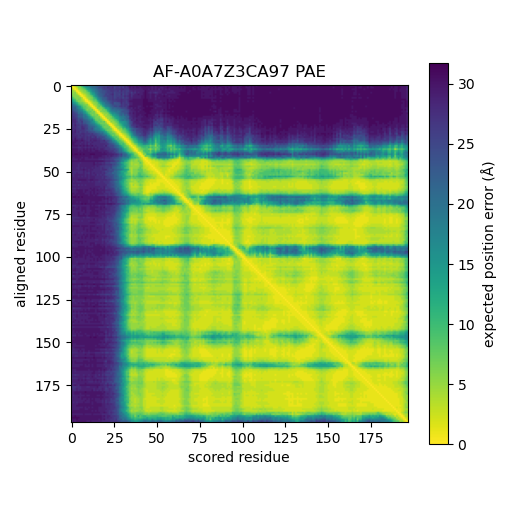143 TYR A C 1
ATOM 1110 O O . TYR A 1 143 ? 13.649 -1.525 -13.731 1.00 93.12 143 TYR A O 1
ATOM 1118 N N . GLU A 1 144 ? 14.037 -3.721 -13.927 1.00 93.12 144 GLU A N 1
ATOM 1119 C CA . GLU A 1 144 ? 14.933 -3.591 -15.071 1.00 93.12 144 GLU A CA 1
ATOM 1120 C C . GLU A 1 144 ? 14.132 -3.351 -16.365 1.00 93.12 144 GLU A C 1
ATOM 1122 O O . GLU A 1 144 ? 13.098 -3.979 -16.614 1.00 93.12 144 GLU A O 1
ATOM 1127 N N . ARG A 1 145 ? 14.606 -2.442 -17.226 1.00 90.75 145 ARG A N 1
ATOM 1128 C CA . ARG A 1 145 ? 14.031 -2.241 -18.570 1.00 90.75 145 ARG A CA 1
ATOM 1129 C C . ARG A 1 145 ? 14.691 -3.135 -19.620 1.00 90.75 145 ARG A C 1
ATOM 1131 O O . ARG A 1 145 ? 15.834 -3.563 -19.483 1.00 90.75 145 ARG A O 1
ATOM 1138 N N . GLN A 1 146 ? 14.016 -3.319 -20.756 1.00 86.06 146 GLN A N 1
ATOM 1139 C CA . GLN A 1 146 ? 14.627 -3.986 -21.910 1.00 86.06 146 GLN A CA 1
ATOM 1140 C C . GLN A 1 146 ? 15.907 -3.262 -22.361 1.00 86.06 146 GLN A C 1
ATOM 1142 O O . GLN A 1 146 ? 15.910 -2.047 -22.555 1.00 86.06 146 GLN A O 1
ATOM 1147 N N . GLY A 1 147 ? 16.989 -4.023 -22.546 1.00 85.75 147 GLY A N 1
ATOM 1148 C CA . GLY A 1 147 ? 18.311 -3.482 -22.882 1.00 85.75 147 GLY A CA 1
ATOM 1149 C C . GLY A 1 147 ? 19.159 -3.069 -21.673 1.00 85.75 147 GLY A C 1
ATOM 1150 O O . GLY A 1 147 ? 20.274 -2.588 -21.869 1.00 85.75 147 GLY A O 1
ATOM 1151 N N . GLY A 1 148 ? 18.660 -3.290 -20.455 1.00 87.44 148 GLY A N 1
ATOM 1152 C CA . GLY A 1 148 ? 19.387 -3.105 -19.205 1.00 87.44 148 GLY A CA 1
ATOM 1153 C C . GLY A 1 148 ? 19.223 -1.727 -18.558 1.00 87.44 148 GLY A C 1
ATOM 1154 O O . GLY A 1 148 ? 18.867 -0.723 -19.197 1.00 87.44 148 GLY A O 1
ATOM 1155 N N . GLY A 1 149 ? 19.526 -1.694 -17.261 1.00 91.31 149 GLY A N 1
ATOM 1156 C CA . GLY A 1 149 ? 19.434 -0.515 -16.397 1.00 91.31 149 GLY A CA 1
ATOM 1157 C C . GLY A 1 149 ? 18.041 -0.288 -15.802 1.00 91.31 149 GLY A C 1
ATOM 1158 O O . GLY A 1 149 ? 17.117 -1.070 -16.021 1.00 91.31 149 GLY A O 1
ATOM 1159 N N . GLU A 1 150 ? 17.901 0.813 -15.061 1.00 91.75 150 GLU A N 1
ATOM 1160 C 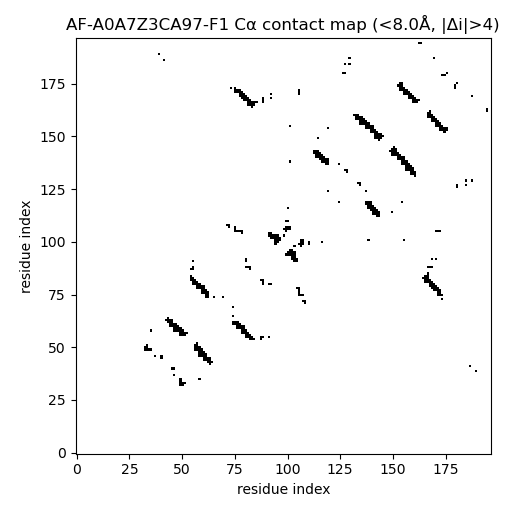CA . GLU A 1 150 ? 16.657 1.181 -14.376 1.00 91.75 150 GLU A CA 1
ATOM 1161 C C . GLU A 1 150 ? 15.503 1.390 -15.362 1.00 91.75 150 GLU A C 1
ATOM 1163 O O . GLU A 1 150 ? 15.621 2.093 -16.374 1.00 91.75 150 GLU A O 1
ATOM 1168 N N . GLY A 1 151 ? 14.383 0.749 -15.056 1.00 89.50 151 GLY A N 1
ATOM 1169 C CA . GLY A 1 151 ? 13.115 0.851 -15.752 1.00 89.50 151 GLY A CA 1
ATOM 1170 C C . GLY A 1 151 ? 12.046 1.480 -14.870 1.00 89.50 151 GLY A C 1
ATOM 1171 O O . GLY A 1 151 ? 12.254 2.526 -14.261 1.00 89.50 151 GLY A O 1
ATOM 1172 N N . PHE A 1 152 ? 10.864 0.869 -14.859 1.00 88.62 152 PHE A N 1
ATOM 1173 C CA . PHE A 1 152 ? 9.724 1.377 -14.105 1.00 88.62 152 PHE A CA 1
ATOM 1174 C C . PHE A 1 152 ? 9.963 1.271 -12.593 1.00 88.62 152 PHE A C 1
ATOM 1176 O O . PHE A 1 152 ? 10.419 0.234 -12.113 1.00 88.62 152 PHE A O 1
ATOM 1183 N N . GLY A 1 153 ? 9.622 2.331 -11.859 1.00 92.31 153 GLY A N 1
ATOM 1184 C CA . GLY A 1 153 ? 9.733 2.400 -10.405 1.00 92.31 153 GLY A CA 1
ATOM 1185 C C . GLY A 1 153 ? 8.374 2.600 -9.742 1.00 92.31 153 GLY A C 1
ATOM 1186 O O . GLY A 1 153 ? 7.526 3.326 -10.263 1.00 92.31 153 GLY A O 1
ATOM 1187 N N . LEU A 1 154 ? 8.175 1.976 -8.586 1.00 94.69 154 LEU A N 1
ATOM 1188 C CA . LEU A 1 154 ? 6.976 2.119 -7.768 1.00 94.69 154 LEU A CA 1
ATOM 1189 C C . LEU A 1 154 ? 7.315 2.055 -6.286 1.00 94.69 154 LEU A C 1
ATOM 1191 O O . LEU A 1 154 ? 8.354 1.533 -5.886 1.00 94.69 154 LEU A O 1
ATOM 1195 N N . VAL A 1 155 ? 6.395 2.547 -5.467 1.00 96.06 155 VAL A N 1
ATOM 1196 C CA . VAL A 1 155 ? 6.514 2.513 -4.017 1.00 96.06 155 VAL A CA 1
ATOM 1197 C C . VAL A 1 155 ? 5.430 1.627 -3.435 1.00 96.06 155 VAL A C 1
ATOM 1199 O O . VAL A 1 155 ? 4.235 1.851 -3.631 1.00 96.06 155 VAL A O 1
ATOM 1202 N N . CYS A 1 156 ? 5.870 0.625 -2.685 1.00 95.81 156 CYS A N 1
ATOM 1203 C CA . CYS A 1 156 ? 5.008 -0.218 -1.875 1.00 95.81 156 CYS A CA 1
ATOM 1204 C C . CYS A 1 156 ? 4.944 0.331 -0.455 1.00 95.81 156 CYS A C 1
ATOM 1206 O O . CYS A 1 156 ? 5.984 0.628 0.127 1.00 95.81 156 CYS A O 1
ATOM 1208 N N . SER A 1 157 ? 3.752 0.459 0.123 1.00 96.44 157 SER A N 1
ATOM 1209 C CA . SER A 1 157 ? 3.571 0.987 1.477 1.00 96.44 157 SER A CA 1
ATOM 1210 C C . SER A 1 157 ? 2.490 0.249 2.253 1.00 96.44 157 SER A C 1
ATOM 1212 O O . SER A 1 157 ? 1.471 -0.148 1.685 1.00 96.44 157 SER A O 1
ATOM 1214 N N . THR A 1 158 ? 2.710 0.106 3.559 1.00 96.62 158 THR A N 1
ATOM 1215 C CA . THR A 1 158 ? 1.782 -0.526 4.496 1.00 96.62 158 THR A CA 1
ATOM 1216 C C . THR A 1 158 ? 1.536 0.415 5.663 1.00 96.62 158 THR A C 1
ATOM 1218 O O . THR A 1 158 ? 2.471 0.790 6.374 1.00 96.62 158 THR A O 1
ATOM 1221 N N . HIS A 1 159 ? 0.275 0.775 5.865 1.00 96.50 159 HIS A N 1
ATOM 1222 C CA . HIS A 1 159 ? -0.187 1.696 6.894 1.00 96.50 159 HIS A CA 1
ATOM 1223 C C . HIS A 1 159 ? -1.076 0.959 7.883 1.00 96.50 159 HIS A C 1
ATOM 1225 O O . HIS A 1 159 ? -1.939 0.188 7.481 1.00 96.50 159 HIS A O 1
ATOM 1231 N N . GLU A 1 160 ? -0.883 1.213 9.168 1.00 95.00 160 GLU A N 1
ATOM 1232 C CA . GLU A 1 160 ? -1.632 0.609 10.268 1.00 95.00 160 GLU A CA 1
ATOM 1233 C C . GLU A 1 160 ? -2.328 1.691 11.086 1.00 95.00 160 GLU A C 1
ATOM 1235 O O . GLU A 1 160 ? -1.765 2.761 11.336 1.00 95.00 160 GLU A O 1
ATOM 1240 N N . LYS A 1 161 ? -3.536 1.390 11.554 1.00 94.44 161 LYS A N 1
ATOM 1241 C CA . LYS A 1 161 ? -4.256 2.220 12.509 1.00 94.44 161 LYS A CA 1
ATOM 1242 C C . LYS A 1 161 ? -5.077 1.367 13.466 1.00 94.44 161 LYS A C 1
ATOM 1244 O O . LYS A 1 161 ? -5.677 0.374 13.072 1.00 94.44 161 LYS A O 1
ATOM 1249 N N . ALA A 1 162 ? -5.129 1.794 14.724 1.00 92.25 162 ALA A N 1
ATOM 1250 C CA . ALA A 1 162 ? -6.106 1.301 15.686 1.00 92.25 162 ALA A CA 1
ATOM 1251 C C . ALA A 1 162 ? -7.360 2.188 15.651 1.00 92.25 162 ALA A C 1
ATOM 1253 O O . ALA A 1 162 ? -7.268 3.415 15.760 1.00 92.25 162 ALA A O 1
ATOM 1254 N N . THR A 1 163 ? -8.525 1.568 15.517 1.00 85.06 163 THR A N 1
ATOM 1255 C CA . THR A 1 163 ? -9.841 2.203 15.417 1.00 85.06 163 THR A CA 1
ATOM 1256 C C . THR A 1 163 ? -10.760 1.623 16.489 1.00 85.06 163 THR A C 1
ATOM 1258 O O . THR A 1 163 ? -11.466 0.642 16.271 1.00 85.06 163 THR A O 1
ATOM 1261 N N . GLY A 1 164 ? -10.723 2.200 17.693 1.00 83.94 164 GLY A N 1
ATOM 1262 C CA . GLY A 1 164 ? -11.492 1.679 18.826 1.00 83.94 164 GLY A CA 1
ATOM 1263 C C . GLY A 1 164 ? -11.003 0.291 19.254 1.00 83.94 164 GLY A C 1
ATOM 1264 O O . GLY A 1 164 ? -9.908 0.176 19.802 1.00 83.94 164 GLY A O 1
ATOM 1265 N N . SER A 1 165 ? -11.824 -0.740 19.028 1.00 83.75 165 SER A N 1
ATOM 1266 C CA . SER A 1 165 ? -11.498 -2.150 19.303 1.00 83.75 165 SER A C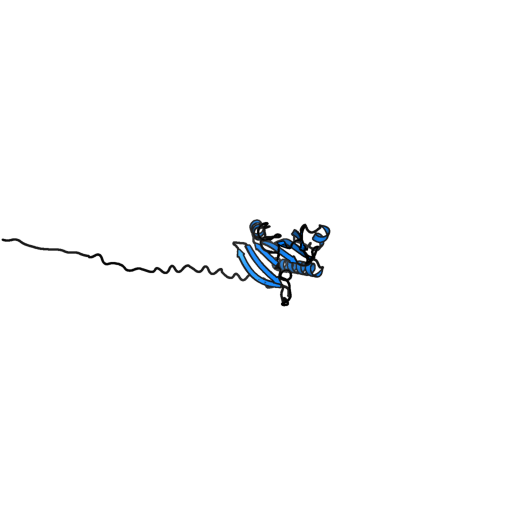A 1
ATOM 1267 C C . SER A 1 165 ? -10.885 -2.898 18.117 1.00 83.75 165 SER A C 1
ATOM 1269 O O . SER A 1 165 ? -10.492 -4.050 18.279 1.00 83.75 165 SER A O 1
ATOM 1271 N N . GLU A 1 166 ? -10.809 -2.266 16.947 1.00 90.81 166 GLU A N 1
ATOM 1272 C CA . GLU A 1 166 ? -10.312 -2.875 15.715 1.00 90.81 166 GLU A CA 1
ATOM 1273 C C . GLU A 1 166 ? -8.938 -2.335 15.323 1.00 90.81 166 GLU A C 1
ATOM 1275 O O . GLU A 1 166 ? -8.545 -1.215 15.660 1.00 90.81 166 GLU A O 1
ATOM 1280 N N . TYR A 1 167 ? -8.213 -3.143 14.563 1.00 92.94 167 TYR A N 1
ATOM 1281 C CA . TYR A 1 167 ? -6.985 -2.779 13.881 1.00 92.94 167 TYR A CA 1
ATOM 1282 C C . TYR A 1 167 ? -7.218 -2.863 12.382 1.00 92.94 167 TYR A C 1
ATOM 1284 O O . TYR A 1 167 ? -7.698 -3.880 11.879 1.00 92.94 167 TYR A O 1
ATOM 1292 N N . VAL A 1 168 ? -6.842 -1.804 11.675 1.00 94.50 168 VAL A N 1
ATOM 1293 C CA . VAL A 1 168 ? -6.937 -1.710 10.222 1.00 94.50 168 VAL A CA 1
ATOM 1294 C C . VAL A 1 168 ? -5.540 -1.569 9.641 1.00 94.50 168 VAL A C 1
ATOM 1296 O O . VAL A 1 168 ? -4.760 -0.717 10.068 1.00 94.50 168 VAL A O 1
ATOM 1299 N N . VAL A 1 169 ? -5.232 -2.390 8.643 1.00 95.62 169 VAL A N 1
ATOM 1300 C CA . VAL A 1 169 ? -4.016 -2.280 7.841 1.00 95.62 169 VAL A CA 1
ATOM 1301 C C . VAL A 1 169 ? -4.386 -2.074 6.383 1.00 95.62 169 VAL A C 1
ATOM 1303 O O . VAL A 1 169 ? -5.204 -2.805 5.834 1.00 95.62 169 VAL A O 1
ATOM 1306 N N . VAL A 1 170 ? -3.759 -1.094 5.744 1.00 95.69 170 VAL A N 1
ATOM 1307 C CA . VAL A 1 170 ? -3.870 -0.843 4.307 1.00 95.69 170 VAL A CA 1
ATOM 1308 C C . VAL A 1 170 ? -2.517 -1.098 3.673 1.00 95.69 170 VAL A C 1
ATOM 1310 O O . VAL A 1 170 ? -1.514 -0.554 4.129 1.00 95.69 170 VAL A O 1
ATOM 1313 N N . THR A 1 171 ? -2.471 -1.916 2.626 1.00 96.12 171 THR A N 1
ATOM 1314 C CA . THR A 1 171 ? -1.232 -2.200 1.900 1.00 96.12 171 THR A CA 1
ATOM 1315 C C . THR A 1 171 ? -1.431 -2.121 0.394 1.00 96.12 171 THR A C 1
ATOM 1317 O O . THR A 1 171 ? -2.428 -2.612 -0.136 1.00 96.12 171 THR A O 1
ATOM 1320 N N . GLN A 1 172 ? -0.503 -1.460 -0.296 1.00 95.25 172 GLN A N 1
ATOM 1321 C CA . GLN A 1 172 ? -0.553 -1.265 -1.745 1.00 95.25 172 GLN A CA 1
ATOM 1322 C C . GLN A 1 172 ? 0.826 -0.963 -2.329 1.00 95.25 172 GLN A C 1
ATOM 1324 O O . GLN A 1 172 ? 1.765 -0.652 -1.597 1.00 95.25 172 GLN A O 1
ATOM 1329 N N . CYS A 1 173 ? 0.909 -0.994 -3.655 1.00 94.44 173 CYS A N 1
ATOM 1330 C CA . CYS A 1 173 ? 2.075 -0.626 -4.447 1.00 94.44 173 CYS A CA 1
ATOM 1331 C C . CYS A 1 173 ? 1.603 0.247 -5.614 1.00 94.44 173 CYS A C 1
ATOM 1333 O O . CYS A 1 173 ? 0.774 -0.212 -6.391 1.00 94.44 173 CYS A O 1
ATOM 1335 N N . ASN A 1 174 ? 2.094 1.484 -5.715 1.00 92.38 174 ASN A N 1
ATOM 1336 C CA . ASN A 1 174 ? 1.666 2.470 -6.719 1.00 92.38 174 ASN A CA 1
ATOM 1337 C C . ASN A 1 174 ? 2.838 3.345 -7.176 1.00 92.38 174 ASN A C 1
ATOM 1339 O O . ASN A 1 174 ? 3.933 3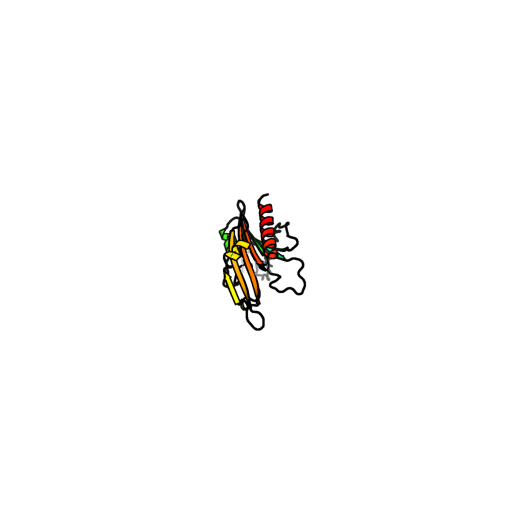.280 -6.612 1.00 92.38 174 ASN A O 1
ATOM 1343 N N . GLY A 1 175 ? 2.600 4.202 -8.171 1.00 92.38 175 GLY A N 1
ATOM 1344 C CA . GLY A 1 175 ? 3.516 5.293 -8.488 1.00 92.38 175 GLY A CA 1
ATOM 1345 C C . GLY A 1 175 ? 3.795 6.187 -7.272 1.00 92.38 175 GLY A C 1
ATOM 1346 O O . GLY A 1 175 ? 3.070 6.181 -6.274 1.00 92.38 175 GLY A O 1
ATOM 1347 N N . PHE A 1 176 ? 4.875 6.964 -7.344 1.00 94.62 176 PHE A N 1
ATOM 1348 C CA . PHE A 1 176 ? 5.258 7.912 -6.292 1.00 94.62 176 PHE A CA 1
ATOM 1349 C C . PHE A 1 176 ? 5.093 9.370 -6.740 1.00 94.62 176 PHE A C 1
ATOM 1351 O O . PHE A 1 176 ? 5.880 10.250 -6.376 1.00 94.62 176 PHE A O 1
ATOM 1358 N N . TYR A 1 177 ? 4.070 9.628 -7.558 1.00 93.50 177 TYR A N 1
ATOM 1359 C CA . TYR A 1 177 ? 3.669 10.977 -7.939 1.00 93.50 177 TYR A CA 1
ATOM 1360 C C . TYR A 1 177 ? 2.729 11.576 -6.886 1.00 93.50 177 TYR A C 1
ATOM 1362 O O . TYR A 1 177 ? 2.095 10.868 -6.105 1.00 93.50 177 TYR A O 1
ATOM 1370 N N . GLU A 1 178 ? 2.620 12.907 -6.857 1.00 94.69 178 GLU A N 1
ATOM 1371 C CA . GLU A 1 178 ? 1.772 13.604 -5.876 1.00 94.69 178 GLU A CA 1
ATOM 1372 C C . GLU A 1 178 ? 0.302 13.158 -5.955 1.00 94.69 178 GLU A C 1
ATOM 1374 O O . GLU A 1 178 ? -0.379 13.083 -4.936 1.00 94.69 178 GLU A O 1
ATOM 1379 N N . GLU A 1 179 ? -0.173 12.793 -7.147 1.00 91.56 179 GLU A N 1
ATOM 1380 C CA . GLU A 1 179 ? -1.512 12.238 -7.345 1.00 91.56 179 GLU A CA 1
ATOM 1381 C C . GLU A 1 179 ? -1.699 10.844 -6.726 1.00 91.56 179 GLU A C 1
ATOM 1383 O O . GLU A 1 179 ? -2.731 10.601 -6.106 1.00 91.56 179 GLU A O 1
ATOM 1388 N N . ASP A 1 180 ? -0.712 9.947 -6.819 1.00 91.56 180 ASP A N 1
ATOM 1389 C CA . ASP A 1 180 ? -0.759 8.622 -6.185 1.00 91.56 180 ASP A CA 1
ATOM 1390 C C . ASP A 1 180 ? -0.770 8.744 -4.661 1.00 91.56 180 ASP A C 1
ATOM 1392 O O . ASP A 1 180 ? -1.529 8.068 -3.962 1.00 91.56 180 ASP A O 1
ATOM 1396 N N . ILE A 1 181 ? 0.060 9.653 -4.145 1.00 95.12 181 ILE A N 1
ATOM 1397 C CA . ILE A 1 181 ? 0.164 9.942 -2.715 1.00 95.12 181 ILE A CA 1
ATOM 1398 C C . ILE A 1 181 ? -1.151 10.541 -2.203 1.00 95.12 181 ILE A C 1
ATOM 1400 O O . ILE A 1 181 ? -1.612 10.164 -1.124 1.00 95.12 181 ILE A O 1
ATOM 1404 N N . ALA A 1 182 ? -1.769 11.448 -2.964 1.00 93.56 182 ALA A N 1
ATOM 1405 C CA . ALA A 1 182 ? -3.075 12.009 -2.633 1.00 93.56 182 ALA A CA 1
ATOM 1406 C C . ALA A 1 182 ? -4.161 10.924 -2.617 1.00 93.56 182 ALA A C 1
ATOM 1408 O O . ALA A 1 182 ? -4.862 10.805 -1.616 1.00 93.56 182 ALA A O 1
ATOM 1409 N N . ARG A 1 183 ? -4.225 10.061 -3.643 1.00 91.69 183 ARG A N 1
ATOM 1410 C CA . ARG A 1 183 ? -5.177 8.934 -3.704 1.00 91.69 183 ARG A CA 1
ATOM 1411 C C . ARG A 1 183 ? -5.070 8.017 -2.485 1.00 91.69 183 ARG A C 1
ATOM 1413 O O . ARG A 1 183 ? -6.085 7.674 -1.881 1.00 91.69 183 ARG A O 1
ATOM 1420 N N . LEU A 1 184 ? -3.845 7.662 -2.085 1.00 94.00 184 LEU A N 1
ATOM 1421 C CA . LEU A 1 184 ? -3.605 6.900 -0.858 1.00 94.00 184 LEU A CA 1
ATOM 1422 C C . LEU A 1 184 ? -4.154 7.630 0.372 1.00 94.00 184 LEU A C 1
ATOM 1424 O O . LEU A 1 184 ? -4.875 7.034 1.165 1.00 94.00 184 LEU A O 1
ATOM 1428 N N . LYS A 1 185 ? -3.822 8.911 0.548 1.00 94.62 185 LYS A N 1
ATOM 1429 C CA . LYS A 1 185 ? -4.268 9.685 1.717 1.00 94.62 185 LYS A CA 1
ATOM 1430 C C . LYS A 1 185 ? -5.780 9.834 1.770 1.00 94.62 185 LYS A C 1
ATOM 1432 O O . LYS A 1 185 ? -6.350 9.712 2.851 1.00 94.62 185 LYS A O 1
ATOM 1437 N N . ASP A 1 186 ? -6.417 10.028 0.624 1.00 92.44 186 ASP A N 1
ATOM 1438 C CA . ASP A 1 186 ? -7.869 10.069 0.521 1.00 92.44 186 ASP A CA 1
ATOM 1439 C C . ASP A 1 186 ? -8.475 8.718 0.939 1.00 92.44 186 ASP A C 1
ATOM 1441 O O . ASP A 1 186 ? -9.493 8.695 1.625 1.00 92.44 186 ASP A O 1
ATOM 1445 N N . LEU A 1 187 ? -7.843 7.586 0.589 1.00 92.19 187 LEU A N 1
ATOM 1446 C CA . LEU A 1 187 ? -8.332 6.252 0.965 1.00 92.19 187 LEU A CA 1
ATOM 1447 C C . LEU A 1 187 ? -8.234 6.050 2.479 1.00 92.19 187 LEU A C 1
ATOM 1449 O O . LEU A 1 187 ? -9.193 5.615 3.115 1.00 92.19 187 LEU A O 1
ATOM 1453 N N . LEU A 1 188 ? -7.089 6.408 3.064 1.00 93.31 188 LEU A N 1
ATOM 1454 C CA . LEU A 1 188 ? -6.886 6.370 4.513 1.00 93.31 188 LEU A CA 1
ATOM 1455 C C . LEU A 1 188 ? -7.878 7.296 5.243 1.00 93.31 188 LEU A C 1
ATOM 1457 O O . LEU A 1 188 ? -8.427 6.924 6.279 1.00 93.31 188 LEU A O 1
ATOM 1461 N N . GLY A 1 189 ? -8.160 8.476 4.684 1.00 91.75 189 GLY A N 1
ATOM 1462 C CA . GLY A 1 189 ? -9.139 9.424 5.222 1.00 91.75 189 GLY A CA 1
ATOM 1463 C C . GLY A 1 189 ? -10.583 8.915 5.166 1.00 91.75 189 GLY A C 1
ATOM 1464 O O . GLY A 1 189 ? -11.339 9.108 6.117 1.00 91.75 189 GLY A O 1
ATOM 1465 N N . VAL A 1 190 ? -10.964 8.223 4.091 1.00 88.56 190 VAL A N 1
ATOM 1466 C CA . VAL A 1 190 ? -12.280 7.575 3.961 1.00 88.56 190 VAL A CA 1
ATOM 1467 C C . VAL A 1 190 ? -12.470 6.495 5.026 1.00 88.56 190 VAL A C 1
ATOM 1469 O O . VAL A 1 190 ? -13.508 6.459 5.691 1.00 88.56 190 VAL A O 1
ATOM 1472 N N . ILE A 1 191 ? -11.457 5.649 5.235 1.00 88.31 191 ILE A N 1
ATOM 1473 C CA . ILE A 1 191 ? -11.488 4.614 6.278 1.00 88.31 191 ILE A CA 1
ATOM 1474 C C . ILE A 1 191 ? -11.665 5.258 7.661 1.00 88.31 191 ILE A C 1
ATOM 1476 O O . ILE A 1 191 ? -12.489 4.801 8.450 1.00 88.31 191 ILE A O 1
ATOM 1480 N N . ASP A 1 192 ? -10.968 6.364 7.925 1.00 84.56 192 ASP A N 1
ATOM 1481 C CA . ASP A 1 192 ? -11.082 7.098 9.187 1.00 84.56 192 ASP A CA 1
ATOM 1482 C C . ASP A 1 192 ? -12.483 7.650 9.450 1.00 84.56 192 ASP A C 1
ATOM 1484 O O . ASP A 1 192 ? -12.956 7.603 10.587 1.00 84.56 192 ASP A O 1
ATOM 1488 N N . ALA A 1 193 ? -13.152 8.164 8.417 1.00 79.19 193 ALA A N 1
ATOM 1489 C CA . ALA A 1 193 ? -14.509 8.686 8.539 1.00 79.19 193 ALA A CA 1
ATOM 1490 C C . ALA A 1 193 ? -15.533 7.587 8.873 1.00 79.19 193 ALA A C 1
ATOM 1492 O O . ALA A 1 193 ? -16.501 7.859 9.583 1.00 79.19 193 ALA A O 1
ATOM 1493 N N . HIS A 1 194 ? -15.304 6.355 8.405 1.00 71.56 194 HIS A N 1
ATOM 1494 C CA . HIS A 1 194 ? -16.164 5.202 8.693 1.00 71.56 194 HIS A CA 1
ATOM 1495 C C . HIS A 1 194 ? -15.994 4.696 10.120 1.00 71.56 194 HIS A C 1
ATOM 1497 O O . HIS A 1 194 ? -16.973 4.359 10.772 1.00 71.56 194 HIS A O 1
ATOM 1503 N N . SER A 1 195 ? -14.764 4.682 10.633 1.00 65.00 195 SER A N 1
ATOM 1504 C CA . SER A 1 195 ? -14.481 4.225 11.997 1.00 65.00 195 SER A CA 1
ATOM 1505 C C . SER A 1 195 ? -14.917 5.199 13.099 1.00 65.00 195 SER A C 1
ATOM 1507 O O . SER A 1 195 ? -14.802 4.872 14.278 1.00 65.00 195 SER A O 1
ATOM 1509 N N . ALA A 1 196 ? -15.343 6.414 12.742 1.00 56.41 196 ALA A N 1
ATOM 1510 C CA . ALA A 1 196 ? -15.792 7.442 13.682 1.00 56.41 196 ALA A CA 1
ATOM 1511 C C . ALA A 1 196 ? -17.320 7.475 13.892 1.00 56.41 196 ALA A C 1
ATOM 1513 O O . ALA A 1 196 ? -17.789 8.282 14.700 1.00 56.41 196 ALA A O 1
ATOM 1514 N N . GLN A 1 197 ? -18.077 6.651 13.158 1.00 43.84 197 GLN A N 1
ATOM 1515 C CA . GLN A 1 197 ? -19.530 6.481 13.296 1.00 43.84 197 GLN A CA 1
ATOM 1516 C C . GLN A 1 197 ? -19.854 5.293 14.202 1.00 43.84 197 GLN A C 1
ATOM 1518 O O . GLN A 1 197 ? -20.846 5.412 14.958 1.00 43.84 197 GLN A O 1
#

Foldseek 3Di:
DDDDDDDDDDDDDDDDDDDDPPPPPDPPPPQPQDPDPPVVDDPFKDFPGWDDDDQKIKTKIFTPDDDPPDDVQNGWIKIKMKGLDPVVSCVCQACDPPQDNGTPRTHDPPPVQWPDWAFDDPVLVVLLDAPQKDWPGKTWTFGFDPVGDTDDIKMWTKIWHDQPSMIMIMTTIGHSDNVVSVVSNVVVVSVVVVSVD

Radius of gyration: 29.73 Å; Cα contacts (8 Å, |Δi|>4): 302; chains: 1; bounding box: 63×115×42 Å

pLDDT: mean 78.53, std 20.74, range [31.28, 96.75]

Sequence (197 aa):
MYKDIQLSVPQSCFTWVFAFCTALLSPTVFAQESTCEFHDVQSTLEVVSCLNEGAVEVLKLSPRNHPAYESDIDRLSTFIVRGNDLNEVKKMVGVSALSSPYNLLVKLPNAEGIMHFDQLPESATKKLAMPGWVLMDARDVVYERQGGGEGFGLVCSTHEKATGSEYVVVTQCNGFYEEDIARLKDLLGVIDAHSAQ

Solvent-accessible surface area (backbone atoms only — not comparable to full-atom values): 12097 Å² total; per-residue (Å²): 137,92,80,92,84,85,90,80,90,82,88,78,82,91,76,87,82,77,84,80,83,75,78,78,76,71,78,76,78,70,76,75,84,54,82,70,90,70,85,83,57,52,94,53,42,38,84,77,46,50,46,73,63,85,75,28,40,38,37,36,28,29,63,47,89,77,62,95,83,65,53,73,68,76,55,43,43,37,35,42,36,34,19,68,46,62,66,60,42,48,60,63,48,32,77,26,93,86,80,15,93,67,19,63,73,51,65,65,73,68,65,88,45,51,72,42,82,40,73,43,53,72,80,58,49,60,70,72,62,47,93,86,48,45,79,76,48,47,31,37,37,28,25,53,31,92,93,62,57,88,43,65,62,34,35,34,42,30,37,36,34,78,49,92,74,33,32,40,37,40,38,39,52,41,59,83,46,74,66,48,49,47,53,50,50,51,52,56,51,52,55,52,61,61,67,74,111

Nearest PDB structures (foldseek):
  3uid-assembly2_B  TM=2.407E-01  e=2.892E-01  Mycolicibacterium smegmatis MC2 155
  6nhs-assembly1_A  TM=4.238E-01  e=8.880E-01  Nostoc sp. PCC 7120 = FACHB-418
  4wmc-assembly4_H  TM=4.060E-01  e=2.178E+00  Klebsiella pneumoniae
  4wmc-assembly3_E  TM=4.046E-01  e=3.412E+00  Klebsiella pneumoniae
  4wmc-assembly3_D  TM=4.027E-01  e=6.688E+00  Klebsiella pneumoniae

Secondary structure (DSSP, 8-state):
------------------------------------------TTEEEEEEEEETTEEEEEEEESS--TT--TTTTPPEEEEEES-HHHHHHHH--BTTTBSS-SS---TTGGGEEEEEEPPHHHHGGG--TT-EEEEEEEEEEEPTTSSEEEEEEEEEEEEEETTEEEEEEEEE--SHHHHHHHHHHHHHHHHHTT-

Mean predicted aligned error: 12.29 Å

Organism: Pseudomonas fluorescens (NCBI:txid294)